Protein AF-E3MZY1-F1 (afdb_monomer_lite)

Radius of gyration: 25.69 Å; chains: 1; bounding box: 56×53×106 Å

InterPro domains:
  IPR023271 Aquaporin-like [SSF81338] (84-267)
  IPR051883 Aquaporin-11/12 water channel [PTHR21191] (18-285)

Structure (mmCIF, N/CA/C/O backbone):
data_AF-E3MZY1-F1
#
_entry.id   AF-E3MZY1-F1
#
loop_
_atom_site.group_PDB
_atom_site.id
_atom_site.type_symbol
_atom_site.label_atom_id
_atom_site.label_alt_id
_atom_site.label_comp_id
_atom_site.label_asym_id
_atom_site.label_entity_id
_atom_site.label_seq_id
_atom_site.pdbx_PDB_ins_code
_atom_site.Cartn_x
_atom_site.Cartn_y
_atom_site.Cartn_z
_atom_site.occupancy
_atom_site.B_iso_or_equiv
_atom_site.auth_seq_id
_atom_site.auth_comp_id
_atom_site.auth_asym_id
_atom_site.auth_atom_id
_atom_site.pdbx_PDB_model_num
ATOM 1 N N . MET A 1 1 ? 24.209 -3.395 -38.755 1.00 32.75 1 MET A N 1
ATOM 2 C CA . MET A 1 1 ? 25.224 -4.003 -37.870 1.00 32.75 1 MET A CA 1
ATOM 3 C C . MET A 1 1 ? 24.552 -4.163 -36.531 1.00 32.75 1 MET A C 1
ATOM 5 O O . MET A 1 1 ? 24.528 -3.237 -35.733 1.00 32.75 1 MET A O 1
ATOM 9 N N . ASP A 1 2 ? 23.892 -5.304 -36.384 1.00 31.08 2 ASP A N 1
ATOM 10 C CA . ASP A 1 2 ? 23.101 -5.652 -35.217 1.00 31.08 2 ASP A CA 1
ATOM 11 C C . ASP A 1 2 ? 24.048 -6.058 -34.093 1.00 31.08 2 ASP A C 1
ATOM 13 O O . ASP A 1 2 ? 24.659 -7.128 -34.122 1.00 31.08 2 ASP A O 1
ATOM 17 N N . SER A 1 3 ? 24.203 -5.185 -33.102 1.00 28.92 3 SER A N 1
ATOM 18 C CA . SER A 1 3 ? 24.769 -5.578 -31.820 1.00 28.92 3 SER A CA 1
ATOM 19 C C . SER A 1 3 ? 23.702 -6.369 -31.071 1.00 28.92 3 SER A C 1
ATOM 21 O O . SER A 1 3 ? 22.899 -5.809 -30.324 1.00 28.92 3 SER A O 1
ATOM 23 N N . VAL A 1 4 ? 23.680 -7.680 -31.302 1.00 35.78 4 VAL A N 1
ATOM 24 C CA . VAL A 1 4 ? 23.035 -8.634 -30.400 1.00 35.78 4 VAL A CA 1
ATOM 25 C C . VAL A 1 4 ? 23.668 -8.410 -29.028 1.00 35.78 4 VAL A C 1
ATOM 27 O O . VAL A 1 4 ? 24.834 -8.747 -28.813 1.00 35.78 4 VAL A O 1
ATOM 30 N N . SER A 1 5 ? 22.935 -7.761 -28.123 1.00 34.72 5 SER A N 1
ATOM 31 C CA . SER A 1 5 ? 23.343 -7.625 -26.733 1.00 34.72 5 SER A CA 1
ATOM 32 C C . SER A 1 5 ? 23.520 -9.031 -26.174 1.00 34.72 5 SER A C 1
ATOM 34 O O . SER A 1 5 ? 22.611 -9.860 -26.191 1.00 34.72 5 SER A O 1
ATOM 36 N N . ASN A 1 6 ? 24.752 -9.324 -25.769 1.00 30.47 6 ASN A N 1
ATOM 37 C CA . ASN A 1 6 ? 25.145 -10.613 -25.232 1.00 30.47 6 ASN A CA 1
ATOM 38 C C . ASN A 1 6 ? 24.210 -10.955 -24.050 1.00 30.47 6 ASN A C 1
ATOM 40 O O . ASN A 1 6 ? 24.213 -10.213 -23.065 1.00 30.47 6 ASN A O 1
ATOM 44 N N . PRO A 1 7 ? 23.424 -12.047 -24.101 1.00 35.91 7 PRO A N 1
ATOM 45 C CA . PRO A 1 7 ? 22.483 -12.410 -23.034 1.00 35.91 7 PRO A CA 1
ATOM 46 C C . PRO A 1 7 ? 23.181 -12.711 -21.697 1.00 35.91 7 PRO A C 1
ATOM 48 O O . PRO A 1 7 ? 22.530 -12.796 -20.661 1.00 35.91 7 PRO A O 1
ATOM 51 N N . ASN A 1 8 ? 24.514 -12.806 -21.702 1.00 31.22 8 ASN A N 1
ATOM 52 C CA . ASN A 1 8 ? 25.335 -12.963 -20.508 1.00 31.22 8 ASN A CA 1
ATOM 53 C C . ASN A 1 8 ? 25.626 -11.648 -19.761 1.00 31.22 8 ASN A C 1
ATOM 55 O O . ASN A 1 8 ? 26.100 -11.709 -18.631 1.00 31.22 8 ASN A O 1
ATOM 59 N N . ALA A 1 9 ? 25.326 -10.473 -20.331 1.00 37.31 9 ALA A N 1
ATOM 60 C CA . ALA A 1 9 ? 25.504 -9.190 -19.636 1.00 37.31 9 ALA A CA 1
ATOM 61 C C . ALA A 1 9 ? 24.485 -8.979 -18.496 1.00 37.31 9 ALA A C 1
ATOM 63 O O . ALA A 1 9 ? 24.745 -8.211 -17.579 1.00 37.31 9 ALA A O 1
ATOM 64 N N . LEU A 1 10 ? 23.359 -9.706 -18.512 1.00 41.56 10 LEU A N 1
ATOM 65 C CA . LEU A 1 10 ? 22.385 -9.720 -17.414 1.00 41.56 10 LEU A CA 1
ATOM 66 C C . LEU A 1 10 ? 22.790 -10.637 -16.241 1.00 41.56 10 LEU A C 1
ATOM 68 O O . LEU A 1 10 ? 22.119 -10.622 -15.213 1.00 41.56 10 LEU A O 1
ATOM 72 N N . ASN A 1 11 ? 23.851 -11.442 -16.389 1.00 38.41 11 ASN A N 1
ATOM 73 C CA . ASN A 1 11 ? 24.256 -12.456 -15.405 1.00 38.41 11 ASN A CA 1
ATOM 74 C C . ASN A 1 11 ? 25.503 -12.073 -14.591 1.00 38.41 11 ASN A C 1
ATOM 76 O O . ASN A 1 11 ? 25.870 -12.806 -13.671 1.00 38.41 11 ASN A O 1
ATOM 80 N N . SER A 1 12 ? 26.161 -10.946 -14.880 1.00 42.09 12 SER A N 1
ATOM 81 C CA . SER A 1 12 ? 27.148 -10.391 -13.952 1.00 42.09 12 SER A CA 1
ATOM 82 C C . SER A 1 12 ? 26.399 -9.632 -12.868 1.00 42.09 12 SER A C 1
ATOM 84 O O . SER A 1 12 ? 25.933 -8.518 -13.080 1.00 42.09 12 SER A O 1
ATOM 86 N N . PHE A 1 13 ? 26.256 -10.278 -11.719 1.00 52.91 13 PHE A N 1
ATOM 87 C CA . PHE A 1 13 ? 25.766 -9.695 -10.480 1.00 52.91 13 PHE A CA 1
ATOM 88 C C . PHE A 1 13 ? 26.584 -8.436 -10.151 1.00 52.91 13 PHE A C 1
ATOM 90 O O . PHE A 1 13 ? 27.686 -8.529 -9.607 1.00 52.91 13 PHE A O 1
ATOM 97 N N . ASP A 1 14 ? 26.086 -7.264 -10.543 1.00 62.53 14 ASP A N 1
ATOM 98 C CA . ASP A 1 14 ? 26.811 -6.014 -10.357 1.00 62.53 14 ASP A CA 1
ATOM 99 C C . ASP A 1 14 ? 26.604 -5.534 -8.917 1.00 62.53 14 ASP A C 1
ATOM 101 O O . ASP A 1 14 ? 25.619 -4.884 -8.553 1.00 62.53 14 ASP A O 1
ATOM 105 N N . PHE A 1 15 ? 27.530 -5.951 -8.056 1.00 67.25 15 PHE A N 1
ATOM 106 C CA . PHE A 1 15 ? 27.546 -5.611 -6.638 1.00 67.25 15 PHE A CA 1
ATOM 107 C C . PHE A 1 15 ? 27.512 -4.092 -6.415 1.00 67.25 15 PHE A C 1
ATOM 109 O O . PHE A 1 15 ? 27.015 -3.637 -5.383 1.00 67.25 15 PHE A O 1
ATOM 116 N N . ASP A 1 16 ? 27.982 -3.299 -7.379 1.00 70.00 16 ASP A N 1
ATOM 117 C CA . ASP A 1 16 ? 27.944 -1.846 -7.292 1.00 70.00 16 ASP A CA 1
ATOM 118 C C . ASP A 1 16 ? 26.533 -1.298 -7.542 1.00 70.00 16 ASP A C 1
ATOM 120 O O . ASP A 1 16 ? 26.087 -0.429 -6.792 1.00 70.00 16 ASP A O 1
ATOM 124 N N . VAL A 1 17 ? 25.757 -1.888 -8.458 1.00 70.06 17 VAL A N 1
ATOM 125 C CA . VAL A 1 17 ? 24.326 -1.564 -8.638 1.00 70.06 17 VAL A CA 1
ATOM 126 C C . VAL A 1 17 ? 23.536 -1.861 -7.363 1.00 70.06 17 VAL A C 1
ATOM 128 O O . VAL A 1 17 ? 22.728 -1.040 -6.926 1.00 70.06 17 VAL A O 1
ATOM 131 N N . LEU A 1 18 ? 23.810 -2.996 -6.711 1.00 72.94 18 LEU A N 1
ATOM 132 C CA . LEU A 1 18 ? 23.152 -3.366 -5.456 1.00 72.94 18 LEU A CA 1
ATOM 133 C C . LEU A 1 18 ? 23.466 -2.379 -4.321 1.00 72.94 18 LEU A C 1
ATOM 135 O O . LEU A 1 18 ? 22.562 -1.986 -3.576 1.00 72.94 18 LEU A O 1
ATOM 139 N N . LYS A 1 19 ? 24.729 -1.955 -4.182 1.00 74.31 19 LYS A N 1
ATOM 140 C CA . LYS A 1 19 ? 25.120 -0.936 -3.192 1.00 74.31 19 LYS A CA 1
ATOM 141 C C . LYS A 1 19 ? 24.411 0.386 -3.445 1.00 74.31 19 LYS A C 1
ATOM 143 O O . LYS A 1 19 ? 23.896 0.981 -2.502 1.00 74.31 19 LYS A O 1
ATOM 148 N N . VAL A 1 20 ? 24.391 0.833 -4.699 1.00 76.81 20 VAL A N 1
ATOM 149 C CA . VAL A 1 20 ? 23.783 2.104 -5.103 1.00 76.81 20 VAL A CA 1
ATOM 150 C C . VAL A 1 20 ? 22.274 2.080 -4.842 1.00 76.81 20 VAL A C 1
ATOM 152 O O . VAL A 1 20 ? 21.767 2.994 -4.195 1.00 76.81 20 VAL A O 1
ATOM 155 N N . ALA A 1 21 ? 21.578 1.002 -5.219 1.00 75.75 21 ALA A N 1
ATOM 156 C CA . ALA A 1 21 ? 20.152 0.821 -4.934 1.00 75.75 21 ALA A CA 1
ATOM 157 C C . ALA A 1 21 ? 19.866 0.789 -3.422 1.00 75.75 21 ALA A C 1
ATOM 159 O O . ALA A 1 21 ? 18.965 1.468 -2.931 1.00 75.75 21 ALA A O 1
ATOM 160 N N . THR A 1 22 ? 20.676 0.059 -2.649 1.00 77.06 22 THR A N 1
ATOM 161 C CA . THR A 1 22 ? 20.522 -0.024 -1.185 1.00 77.06 22 THR A CA 1
ATOM 162 C C . THR A 1 22 ? 20.732 1.335 -0.517 1.00 77.06 22 THR A C 1
ATOM 164 O O . THR A 1 22 ? 19.966 1.718 0.372 1.00 77.06 22 THR A O 1
ATOM 167 N N . LEU A 1 23 ? 21.750 2.086 -0.947 1.00 81.06 23 LEU A N 1
ATOM 168 C CA . LEU A 1 23 ? 22.022 3.431 -0.450 1.00 81.06 23 LEU A CA 1
ATOM 169 C C . LEU A 1 23 ? 20.874 4.383 -0.801 1.00 81.06 23 LEU A C 1
ATOM 171 O O . LEU A 1 23 ? 20.404 5.110 0.072 1.00 81.06 23 LEU A O 1
ATOM 175 N N . TYR A 1 24 ? 20.384 4.335 -2.042 1.00 82.31 24 TYR A N 1
ATOM 176 C CA . TYR A 1 24 ? 19.251 5.136 -2.498 1.00 82.31 24 TYR A CA 1
ATOM 177 C C . TYR A 1 24 ? 17.991 4.872 -1.662 1.00 82.31 24 TYR A C 1
ATOM 179 O O . TYR A 1 24 ? 17.442 5.809 -1.076 1.00 82.31 24 TYR A O 1
ATOM 187 N N . VAL A 1 25 ? 17.589 3.602 -1.511 1.00 80.94 25 VAL A N 1
ATOM 188 C CA . VAL A 1 25 ? 16.459 3.197 -0.656 1.00 80.94 25 VAL A CA 1
ATOM 189 C C . VAL A 1 25 ? 16.651 3.726 0.763 1.00 80.94 25 VAL A C 1
ATOM 191 O O . VAL A 1 25 ? 15.749 4.343 1.325 1.00 80.94 25 VAL A O 1
ATOM 194 N N . THR A 1 26 ? 17.839 3.545 1.341 1.00 83.06 26 THR A N 1
ATOM 195 C CA . THR A 1 26 ? 18.134 4.000 2.706 1.00 83.06 26 THR A CA 1
ATOM 196 C C . THR A 1 26 ? 17.963 5.516 2.841 1.00 83.06 26 THR A C 1
ATOM 198 O O . THR A 1 26 ? 17.296 5.980 3.767 1.00 83.06 26 THR A O 1
ATOM 201 N N . CYS A 1 27 ? 18.493 6.297 1.897 1.00 86.19 27 CYS A N 1
ATOM 202 C CA . CYS A 1 27 ? 18.352 7.752 1.878 1.00 86.19 27 CYS A CA 1
ATOM 203 C C . CYS A 1 27 ? 16.886 8.187 1.768 1.00 86.19 27 CYS A C 1
ATOM 205 O O . CYS A 1 27 ? 16.442 9.033 2.546 1.00 86.19 27 CYS A O 1
ATOM 207 N N . VAL A 1 28 ? 16.116 7.584 0.856 1.00 86.69 28 VAL A N 1
ATOM 208 C CA . VAL A 1 28 ? 14.684 7.881 0.689 1.00 86.69 28 VAL A CA 1
ATOM 209 C C . VAL A 1 28 ? 13.928 7.633 1.991 1.00 86.69 28 VAL A C 1
ATOM 211 O O . VAL A 1 28 ? 13.146 8.481 2.421 1.00 86.69 28 VAL A O 1
ATOM 214 N N . PHE A 1 29 ? 14.188 6.504 2.652 1.00 86.25 29 PHE A N 1
ATOM 215 C CA . PHE A 1 29 ? 13.543 6.154 3.914 1.00 86.25 29 PHE A CA 1
ATOM 216 C C . PHE A 1 29 ? 13.883 7.135 5.036 1.00 86.25 29 PHE A C 1
ATOM 218 O O . PHE A 1 29 ? 12.978 7.575 5.744 1.00 86.25 29 PHE A O 1
ATOM 225 N N . ILE A 1 30 ? 15.156 7.519 5.176 1.00 87.62 30 ILE A N 1
ATOM 226 C CA . ILE A 1 30 ? 15.588 8.497 6.183 1.00 87.62 30 ILE A CA 1
ATOM 227 C C . ILE A 1 30 ? 14.910 9.849 5.941 1.00 87.62 30 ILE A C 1
ATOM 229 O O . ILE A 1 30 ? 14.319 10.410 6.862 1.00 87.62 30 ILE A O 1
ATOM 233 N N . VAL A 1 31 ? 14.947 10.361 4.707 1.00 90.00 31 VAL A N 1
ATOM 234 C CA . VAL A 1 31 ? 14.339 11.656 4.359 1.00 90.00 31 VAL A CA 1
ATOM 235 C C . VAL A 1 31 ? 12.834 11.635 4.625 1.00 90.00 31 VAL A C 1
ATOM 237 O O . VAL A 1 31 ? 12.305 12.543 5.269 1.00 90.00 31 VAL A O 1
ATOM 240 N N . CYS A 1 32 ? 12.141 10.583 4.189 1.00 89.25 32 CYS A N 1
ATOM 241 C CA . CYS A 1 32 ? 10.705 10.446 4.408 1.00 89.25 32 CYS A CA 1
ATOM 242 C C . CYS A 1 32 ? 10.352 10.348 5.900 1.00 89.25 32 CYS A C 1
ATOM 244 O O . CYS A 1 32 ? 9.368 10.952 6.330 1.00 89.25 32 CYS A O 1
ATOM 246 N N . GLU A 1 33 ? 11.148 9.639 6.703 1.00 86.19 33 GLU A N 1
ATOM 247 C CA . GLU A 1 33 ? 10.931 9.528 8.148 1.00 86.19 33 GLU A CA 1
ATOM 248 C C . GLU A 1 33 ? 11.145 10.867 8.864 1.00 86.19 33 GLU A C 1
ATOM 250 O O . GLU A 1 33 ? 10.309 11.266 9.675 1.00 86.19 33 GLU A O 1
ATOM 255 N N . VAL A 1 34 ? 12.194 11.616 8.506 1.00 89.00 34 VAL A N 1
ATOM 256 C CA . VAL A 1 34 ? 12.452 12.960 9.050 1.00 89.00 34 VAL A CA 1
ATOM 257 C C . VAL A 1 34 ? 11.306 13.918 8.716 1.00 89.00 34 VAL A C 1
ATOM 259 O O . VAL A 1 34 ? 10.806 14.614 9.604 1.00 89.00 34 VAL A O 1
ATOM 262 N N . LEU A 1 35 ? 10.841 13.929 7.462 1.00 89.69 35 LEU A N 1
ATOM 263 C CA . LEU A 1 35 ? 9.723 14.777 7.035 1.00 89.69 35 LEU A CA 1
ATOM 264 C C . LEU A 1 35 ? 8.425 14.420 7.769 1.00 89.69 35 LEU A C 1
ATOM 266 O O . LEU A 1 35 ? 7.725 15.310 8.259 1.00 89.69 35 LEU A O 1
ATOM 270 N N . ARG A 1 36 ? 8.110 13.124 7.898 1.00 86.94 36 ARG A N 1
ATOM 271 C CA . ARG A 1 36 ? 6.939 12.669 8.661 1.00 86.94 36 ARG A CA 1
ATOM 272 C C . ARG A 1 36 ? 7.048 13.054 10.128 1.00 86.94 36 ARG A C 1
ATOM 274 O O . ARG A 1 36 ? 6.080 13.580 10.675 1.00 86.94 36 ARG A O 1
ATOM 281 N N . TYR A 1 37 ? 8.205 12.844 10.753 1.00 85.56 37 TYR A N 1
ATOM 282 C CA . TYR A 1 37 ? 8.433 13.233 12.141 1.00 85.56 37 TYR A CA 1
ATOM 283 C C . TYR A 1 37 ? 8.193 14.735 12.333 1.00 85.56 37 TYR A C 1
ATOM 285 O O . TYR A 1 37 ? 7.411 15.114 13.205 1.00 85.56 37 TYR A O 1
ATOM 293 N N . GLY A 1 38 ? 8.745 15.584 11.461 1.00 85.88 38 GLY A N 1
ATOM 294 C CA . GLY A 1 38 ? 8.489 17.028 11.473 1.00 85.88 38 GLY A CA 1
ATOM 295 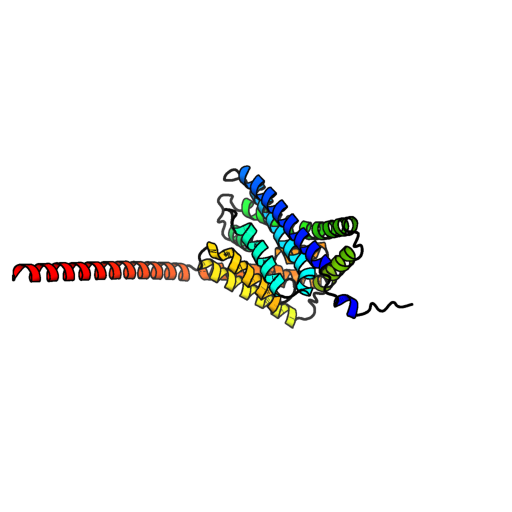C C . GLY A 1 38 ? 6.996 17.368 11.397 1.00 85.88 38 GLY A C 1
ATOM 296 O O . GLY A 1 38 ? 6.477 18.090 12.247 1.00 85.88 38 GLY A O 1
ATOM 297 N N . LEU A 1 39 ? 6.264 16.769 10.452 1.00 86.25 39 LEU A N 1
ATOM 298 C CA . LEU A 1 39 ? 4.817 16.981 10.308 1.00 86.25 39 LEU A CA 1
ATOM 299 C C . LEU A 1 39 ? 4.012 16.512 11.525 1.00 86.25 39 LEU A C 1
ATOM 301 O O . LEU A 1 39 ? 2.988 17.117 11.849 1.00 86.25 39 LEU A O 1
ATOM 305 N N . THR A 1 40 ? 4.459 15.462 12.223 1.00 79.25 40 THR A N 1
ATOM 306 C CA . THR A 1 40 ? 3.788 15.018 13.454 1.00 79.25 40 THR A CA 1
ATOM 307 C C . THR A 1 40 ? 3.924 16.017 14.597 1.00 79.25 40 THR A C 1
ATOM 309 O O . THR A 1 40 ? 2.985 16.136 15.381 1.00 79.25 40 THR A O 1
ATOM 312 N N . GLN A 1 41 ? 5.024 16.777 14.664 1.00 81.81 41 GLN A N 1
ATOM 313 C CA . GLN A 1 41 ? 5.201 17.839 15.662 1.00 81.81 41 GLN A CA 1
ATOM 314 C C . GLN A 1 41 ? 4.296 19.048 15.382 1.00 81.81 41 GLN A C 1
ATOM 316 O O . GLN A 1 41 ? 3.857 19.727 16.306 1.00 81.81 41 GLN A O 1
ATOM 321 N N . CYS A 1 42 ? 3.964 19.296 14.113 1.00 75.25 42 CYS A N 1
ATOM 322 C CA . CYS A 1 42 ? 3.117 20.416 13.697 1.00 75.25 42 CYS A CA 1
ATOM 323 C C . CYS A 1 42 ? 1.605 20.113 13.739 1.00 75.25 42 CYS A C 1
ATOM 325 O O . CYS A 1 42 ? 0.791 20.982 13.417 1.00 75.25 42 CYS A O 1
ATOM 327 N N . LYS A 1 43 ? 1.192 18.884 14.081 1.00 70.12 43 LYS A N 1
ATOM 328 C CA . LYS A 1 43 ? -0.205 18.445 13.945 1.00 70.12 43 LYS A CA 1
ATOM 329 C C . LYS A 1 43 ? -1.065 18.832 15.154 1.00 70.12 43 LYS A C 1
ATOM 331 O O . LYS A 1 43 ? -0.845 18.360 16.266 1.00 70.12 43 LYS A O 1
ATOM 336 N N . SER A 1 44 ? -2.140 19.588 14.908 1.00 69.06 44 SER A N 1
ATOM 337 C CA . SER A 1 44 ? -3.249 19.733 15.864 1.00 69.06 44 SER A CA 1
ATOM 338 C C . SER A 1 44 ? -4.225 18.536 15.782 1.00 69.06 44 SER A C 1
ATOM 340 O O . SER A 1 44 ? -4.303 17.884 14.734 1.00 69.06 44 SER A O 1
ATOM 342 N N . PRO A 1 45 ? -5.007 18.235 16.841 1.00 64.19 45 PRO A N 1
ATOM 343 C CA . PRO A 1 45 ? -5.815 17.010 16.957 1.00 64.19 45 PRO A CA 1
ATOM 344 C C . PRO A 1 45 ? -6.824 16.745 15.826 1.00 64.19 45 PRO A C 1
ATOM 346 O O . PRO A 1 45 ? -7.230 15.601 15.647 1.00 64.19 45 PRO A O 1
ATOM 349 N N . ASN A 1 46 ? -7.204 17.771 15.058 1.00 67.12 46 ASN A N 1
ATOM 350 C CA . ASN A 1 46 ? -8.185 17.684 13.969 1.00 67.12 46 ASN A CA 1
ATOM 351 C C . ASN A 1 46 ? -7.634 18.184 12.624 1.00 67.12 46 ASN A C 1
ATOM 353 O O . ASN A 1 46 ? -8.402 18.462 11.704 1.00 67.12 46 ASN A O 1
ATOM 357 N N . SER A 1 47 ? -6.315 18.350 12.505 1.00 78.81 47 SER A N 1
ATOM 358 C CA . SER A 1 47 ? -5.731 18.904 11.288 1.00 78.81 47 SER A CA 1
ATOM 359 C C . SER A 1 47 ? -5.713 17.865 10.165 1.00 78.81 47 SER A C 1
ATOM 361 O O . SER A 1 47 ? -4.969 16.884 10.226 1.00 78.81 47 SER A O 1
ATOM 363 N N . ILE A 1 48 ? -6.542 18.096 9.144 1.00 83.88 48 ILE A N 1
ATOM 364 C CA . ILE A 1 48 ? -6.688 17.227 7.965 1.00 83.88 48 ILE A CA 1
ATOM 365 C C . ILE A 1 48 ? -5.441 17.307 7.074 1.00 83.88 48 ILE A C 1
ATOM 367 O O . ILE A 1 48 ? -4.948 16.289 6.599 1.00 83.88 48 ILE A O 1
ATOM 371 N N . PHE A 1 49 ? -4.898 18.509 6.874 1.00 86.06 49 PHE A N 1
ATOM 372 C CA . PHE A 1 49 ? -3.820 18.741 5.911 1.00 86.06 49 PHE A CA 1
ATOM 373 C C . PHE A 1 49 ? -2.488 18.049 6.275 1.00 86.06 49 PHE A C 1
ATOM 375 O O . PHE A 1 49 ? -1.969 17.307 5.442 1.00 86.06 49 PHE A O 1
ATOM 382 N N . PRO A 1 50 ? -1.947 18.170 7.507 1.00 85.69 50 PRO A N 1
ATOM 383 C CA . PRO A 1 50 ? -0.758 17.424 7.920 1.00 85.69 50 PRO A CA 1
ATOM 384 C C . PRO A 1 50 ? -0.964 15.910 7.860 1.00 85.69 50 PRO A C 1
ATOM 386 O O . PRO A 1 50 ? -0.022 15.174 7.594 1.00 85.69 50 PRO A O 1
ATOM 389 N N . GLU A 1 51 ? -2.190 15.428 8.091 1.00 83.12 51 GLU A N 1
ATOM 390 C CA . GLU A 1 51 ? -2.501 14.006 7.963 1.00 83.12 51 GLU A CA 1
ATOM 391 C C . GLU A 1 51 ? -2.428 13.544 6.507 1.00 83.12 51 GLU A C 1
ATOM 393 O O . GLU A 1 51 ? -1.751 12.556 6.227 1.00 83.12 51 GLU A O 1
ATOM 398 N N . ALA A 1 52 ? -3.018 14.299 5.580 1.00 87.94 52 ALA A N 1
ATOM 399 C CA . ALA A 1 52 ? -2.931 14.020 4.151 1.00 87.94 52 ALA A CA 1
ATOM 400 C C . ALA A 1 52 ? -1.479 14.058 3.637 1.00 87.94 52 ALA A C 1
ATOM 402 O O . ALA A 1 52 ? -1.084 13.189 2.862 1.00 87.94 52 ALA A O 1
ATOM 403 N N . LEU A 1 53 ? -0.654 14.997 4.118 1.00 89.88 53 LEU A N 1
ATOM 404 C CA . LEU A 1 53 ? 0.776 15.047 3.787 1.00 89.88 53 LEU A CA 1
ATOM 405 C C . LEU A 1 53 ? 1.550 13.839 4.323 1.00 89.88 53 LEU A C 1
ATOM 407 O O . LEU A 1 53 ? 2.385 13.280 3.615 1.00 89.88 53 LEU A O 1
ATOM 411 N N . ILE A 1 54 ? 1.261 13.395 5.550 1.00 87.50 54 ILE A N 1
ATOM 412 C CA . ILE A 1 54 ? 1.855 12.167 6.092 1.00 87.50 54 ILE A CA 1
ATOM 413 C C . ILE A 1 54 ? 1.469 10.970 5.213 1.00 87.50 54 ILE A C 1
ATOM 415 O O . ILE A 1 54 ? 2.332 10.151 4.903 1.00 87.50 54 ILE A O 1
ATOM 419 N N . GLN A 1 55 ? 0.210 10.874 4.775 1.00 87.88 55 GLN A N 1
ATOM 420 C CA . GLN A 1 55 ? -0.250 9.807 3.877 1.00 87.88 55 GLN A CA 1
ATOM 421 C C . GLN A 1 55 ? 0.440 9.861 2.508 1.00 87.88 55 GLN A C 1
ATOM 423 O O . GLN A 1 55 ? 0.844 8.817 1.995 1.00 87.88 55 GLN A O 1
ATOM 428 N N . LEU A 1 56 ? 0.650 11.061 1.962 1.00 91.50 56 LEU A N 1
ATOM 429 C CA . LEU A 1 56 ? 1.406 11.281 0.730 1.00 91.50 56 LEU A CA 1
ATOM 430 C C . LEU A 1 56 ? 2.841 10.769 0.864 1.00 91.50 56 LEU A C 1
ATOM 432 O O . LEU A 1 56 ? 3.241 9.899 0.096 1.00 91.50 56 LEU A O 1
ATOM 436 N N . ILE A 1 57 ? 3.594 11.245 1.861 1.00 90.31 57 ILE A N 1
ATOM 437 C CA . ILE A 1 57 ? 5.006 10.865 2.064 1.00 90.31 57 ILE A CA 1
ATOM 438 C C . ILE A 1 57 ? 5.132 9.365 2.339 1.00 90.31 57 ILE A C 1
ATOM 440 O O . ILE A 1 57 ? 6.068 8.709 1.891 1.00 90.31 57 ILE A O 1
ATOM 444 N N . THR A 1 58 ? 4.179 8.803 3.079 1.00 87.62 58 THR A N 1
ATOM 445 C CA . THR A 1 58 ? 4.145 7.367 3.361 1.00 87.62 58 THR A CA 1
ATOM 446 C C . THR A 1 58 ? 3.945 6.549 2.090 1.00 87.62 58 THR A C 1
ATOM 448 O O . THR A 1 58 ? 4.698 5.610 1.847 1.00 87.62 58 THR A O 1
ATOM 451 N N . THR A 1 59 ? 2.962 6.916 1.268 1.00 88.88 59 THR A N 1
ATOM 452 C CA . THR A 1 59 ? 2.663 6.202 0.017 1.00 88.88 59 THR A CA 1
ATOM 453 C C . THR A 1 59 ? 3.820 6.315 -0.959 1.00 88.88 59 THR A C 1
ATOM 455 O O . THR A 1 59 ? 4.236 5.327 -1.548 1.00 88.88 59 THR A O 1
ATOM 458 N N . LEU A 1 60 ? 4.397 7.508 -1.056 1.00 89.50 60 LEU A N 1
ATOM 459 C CA . LEU A 1 60 ? 5.583 7.793 -1.844 1.00 89.50 60 LEU A CA 1
ATOM 460 C C . LEU A 1 60 ? 6.751 6.884 -1.443 1.00 89.50 60 LEU A C 1
ATOM 462 O O . LEU A 1 60 ? 7.325 6.234 -2.309 1.00 89.50 60 LEU A O 1
ATOM 466 N N . GLN A 1 61 ? 7.055 6.751 -0.148 1.00 88.12 61 GLN A N 1
ATOM 467 C CA . GLN A 1 61 ? 8.119 5.855 0.315 1.00 88.12 61 GLN A CA 1
ATOM 468 C C . GLN A 1 61 ? 7.837 4.381 -0.011 1.00 88.12 61 GLN A C 1
ATOM 470 O O . GLN A 1 61 ? 8.739 3.677 -0.464 1.00 88.12 61 GLN A O 1
ATOM 475 N N . ILE A 1 62 ? 6.609 3.905 0.231 1.00 85.31 62 ILE A N 1
ATOM 476 C CA . ILE A 1 62 ? 6.222 2.512 -0.048 1.00 85.31 62 ILE A CA 1
ATOM 477 C C . ILE A 1 62 ? 6.352 2.226 -1.547 1.00 85.31 62 ILE A C 1
ATOM 479 O O . ILE A 1 62 ? 6.984 1.239 -1.925 1.00 85.31 62 ILE A O 1
ATOM 483 N N . CYS A 1 63 ? 5.816 3.111 -2.394 1.00 85.81 63 CYS A N 1
ATOM 484 C CA . CYS A 1 63 ? 5.903 2.974 -3.840 1.00 85.81 63 CYS A CA 1
ATOM 485 C C . CYS A 1 63 ? 7.361 3.003 -4.313 1.00 85.81 63 CYS A C 1
ATOM 487 O O . CYS A 1 63 ? 7.730 2.098 -5.052 1.00 85.81 63 CYS A O 1
ATOM 489 N N . ILE A 1 64 ? 8.203 3.947 -3.849 1.00 85.25 64 ILE A N 1
ATOM 490 C CA . ILE A 1 64 ? 9.659 3.970 -4.130 1.00 85.25 64 ILE A CA 1
ATOM 491 C C . ILE A 1 64 ? 10.305 2.637 -3.769 1.00 85.25 64 ILE A C 1
ATOM 493 O O . ILE A 1 64 ? 10.931 2.025 -4.627 1.00 85.25 64 ILE A O 1
ATOM 497 N N . GLY A 1 65 ? 10.071 2.119 -2.562 1.00 80.50 65 GLY A N 1
ATOM 498 C CA . GLY A 1 65 ? 10.565 0.795 -2.181 1.00 80.50 65 GLY A CA 1
ATOM 499 C C . GLY A 1 65 ? 10.145 -0.304 -3.166 1.00 80.50 65 GLY A C 1
ATOM 500 O O . GLY A 1 65 ? 10.930 -1.193 -3.478 1.00 80.50 65 GLY A O 1
ATOM 501 N N . PHE A 1 66 ? 8.931 -0.238 -3.712 1.00 79.12 66 PHE A N 1
ATOM 502 C CA . PHE A 1 66 ? 8.466 -1.197 -4.715 1.00 79.12 66 PHE A CA 1
ATOM 503 C C . PHE A 1 66 ? 9.025 -0.963 -6.122 1.00 79.12 66 PHE A C 1
ATOM 505 O O . PHE A 1 66 ? 9.086 -1.920 -6.890 1.00 79.12 66 PHE A O 1
ATOM 512 N N . TYR A 1 67 ? 9.429 0.251 -6.496 1.00 77.88 67 TYR A N 1
ATOM 513 C CA . TYR A 1 67 ? 10.157 0.475 -7.752 1.00 77.88 67 TYR A CA 1
ATOM 514 C C . TYR A 1 67 ? 11.509 -0.247 -7.718 1.00 77.88 67 TYR A C 1
ATOM 516 O O . TYR A 1 67 ? 11.836 -1.017 -8.625 1.00 77.88 67 TYR A O 1
ATOM 524 N N . GLU A 1 68 ? 12.203 -0.127 -6.589 1.00 76.69 68 GLU A N 1
ATOM 525 C CA . GLU A 1 68 ? 13.515 -0.731 -6.339 1.00 76.69 68 GLU A CA 1
ATOM 526 C C . GLU A 1 68 ? 13.486 -2.264 -6.309 1.00 76.69 68 GLU A C 1
ATOM 528 O O . GLU A 1 68 ? 14.499 -2.928 -6.536 1.00 76.69 68 GLU A O 1
ATOM 533 N N . GLN A 1 69 ? 12.305 -2.862 -6.117 1.00 73.94 69 GLN A N 1
ATOM 534 C CA . GLN A 1 69 ? 12.126 -4.310 -6.223 1.00 73.94 69 GLN A CA 1
ATOM 535 C C . GLN A 1 69 ? 12.460 -4.852 -7.607 1.00 73.94 69 GLN A C 1
ATOM 537 O O . GLN A 1 69 ? 12.829 -6.014 -7.693 1.00 73.94 69 GLN A O 1
ATOM 542 N N . SER A 1 70 ? 12.334 -4.078 -8.686 1.00 67.44 70 SER A N 1
ATOM 543 C CA . SER A 1 70 ? 12.633 -4.590 -10.033 1.00 67.44 70 SER A CA 1
ATOM 544 C C . SER A 1 70 ? 14.137 -4.824 -10.204 1.00 67.44 70 SER A C 1
ATOM 546 O O . SER A 1 70 ? 14.541 -5.868 -10.715 1.00 67.44 70 SER A O 1
ATOM 548 N N . ILE A 1 71 ? 14.960 -3.916 -9.661 1.00 67.75 71 ILE A N 1
ATOM 549 C CA . ILE A 1 71 ? 16.409 -4.110 -9.535 1.00 67.75 71 ILE A CA 1
ATOM 550 C C . ILE A 1 71 ? 16.685 -5.263 -8.570 1.00 67.75 71 ILE A C 1
ATOM 552 O O . ILE A 1 71 ? 17.453 -6.163 -8.889 1.00 67.75 71 ILE A O 1
ATOM 556 N N . LEU A 1 72 ? 16.019 -5.290 -7.413 1.00 64.94 72 LEU A N 1
ATOM 557 C CA . LEU A 1 72 ? 16.317 -6.243 -6.337 1.00 64.94 72 LEU A CA 1
ATOM 558 C C . LEU A 1 72 ? 15.753 -7.663 -6.564 1.00 64.94 72 LEU A C 1
ATOM 560 O O . LEU A 1 72 ? 16.178 -8.630 -5.937 1.00 64.94 72 LEU A O 1
ATOM 564 N N . LYS A 1 73 ? 14.808 -7.834 -7.492 1.00 61.88 73 LYS A N 1
ATOM 565 C CA . LYS A 1 73 ? 14.292 -9.141 -7.925 1.00 61.88 73 LYS A CA 1
ATOM 566 C C . LYS A 1 73 ? 15.308 -9.881 -8.787 1.00 61.88 73 LYS A C 1
ATOM 568 O O . LYS A 1 73 ? 15.302 -11.108 -8.780 1.00 61.88 73 LYS A O 1
ATOM 573 N N . SER A 1 74 ? 16.209 -9.161 -9.463 1.00 59.22 74 SER A N 1
ATOM 574 C CA . SER A 1 74 ? 17.396 -9.788 -10.063 1.00 59.22 74 SER A CA 1
ATOM 575 C C . SER A 1 74 ? 18.270 -10.490 -9.011 1.00 59.22 74 SER A C 1
ATOM 577 O O . SER A 1 74 ? 19.077 -11.346 -9.355 1.00 59.22 74 SER A O 1
ATOM 579 N N . THR A 1 75 ? 18.075 -10.154 -7.729 1.00 55.34 75 THR A N 1
ATOM 580 C CA . THR A 1 75 ? 18.895 -10.580 -6.595 1.00 55.34 75 THR A CA 1
ATOM 581 C C . THR A 1 75 ? 18.259 -11.654 -5.693 1.00 55.34 75 THR A C 1
ATOM 583 O O . THR A 1 75 ? 19.032 -12.264 -4.966 1.00 55.34 75 THR A O 1
ATOM 586 N N . ASP A 1 76 ? 16.927 -11.892 -5.749 1.00 68.62 76 ASP A N 1
ATOM 587 C CA . ASP A 1 76 ? 16.105 -13.012 -5.179 1.00 68.62 76 ASP A CA 1
ATOM 588 C C . ASP A 1 76 ? 14.781 -12.513 -4.519 1.00 68.62 76 ASP A C 1
ATOM 590 O O . ASP A 1 76 ? 14.658 -11.361 -4.098 1.00 68.62 76 ASP A O 1
ATOM 594 N N . TYR A 1 77 ? 13.762 -13.376 -4.391 1.00 74.38 77 TYR A N 1
ATOM 595 C CA . TYR A 1 77 ? 12.473 -13.099 -3.729 1.00 74.38 77 TYR A CA 1
ATOM 596 C C . TYR A 1 77 ? 12.613 -12.726 -2.245 1.00 74.38 77 TYR A C 1
ATOM 598 O O . TYR A 1 77 ? 11.756 -12.025 -1.698 1.00 74.38 77 TYR A O 1
ATOM 606 N N . ILE A 1 78 ? 13.696 -13.151 -1.592 1.00 78.12 78 ILE A N 1
ATOM 607 C CA . ILE A 1 78 ? 14.025 -12.768 -0.215 1.00 78.12 78 ILE A CA 1
ATOM 608 C C . ILE A 1 78 ? 14.202 -11.244 -0.100 1.00 78.12 78 ILE A C 1
ATOM 610 O O . ILE A 1 78 ? 13.705 -10.632 0.848 1.00 78.12 78 ILE A O 1
ATOM 614 N N . SER A 1 79 ? 14.821 -10.606 -1.095 1.00 74.00 79 SER A N 1
ATOM 615 C CA . SER A 1 79 ? 15.020 -9.152 -1.129 1.00 74.00 79 SER A CA 1
ATOM 616 C C . SER A 1 79 ? 13.688 -8.395 -1.149 1.00 74.00 79 SER A C 1
ATOM 618 O O . SER A 1 79 ? 13.525 -7.401 -0.443 1.00 74.00 79 SER A O 1
ATOM 620 N N . ILE A 1 80 ? 12.689 -8.911 -1.877 1.00 77.44 80 ILE A N 1
ATOM 621 C CA . ILE A 1 80 ? 11.328 -8.345 -1.918 1.00 77.44 80 ILE A CA 1
ATOM 622 C C . ILE A 1 80 ? 10.696 -8.360 -0.521 1.00 77.44 80 ILE A C 1
ATOM 624 O O . ILE A 1 80 ? 10.106 -7.363 -0.098 1.00 77.44 80 ILE A O 1
ATOM 628 N N . PHE A 1 81 ? 10.848 -9.464 0.215 1.00 85.12 81 PHE A N 1
ATOM 629 C CA . PHE A 1 81 ? 10.338 -9.576 1.581 1.00 85.12 81 PHE A CA 1
ATOM 630 C C . PHE A 1 81 ? 10.966 -8.531 2.510 1.00 85.12 81 PHE A C 1
ATOM 632 O O . PHE A 1 81 ? 10.242 -7.850 3.237 1.00 85.12 81 PHE A O 1
ATOM 639 N N . PHE A 1 82 ? 12.291 -8.365 2.473 1.00 83.50 82 PHE A N 1
ATOM 640 C CA . PHE A 1 82 ? 12.986 -7.404 3.335 1.00 83.50 82 PHE A CA 1
ATOM 641 C C . PHE A 1 82 ? 12.618 -5.954 3.026 1.00 83.50 82 PHE A C 1
ATOM 643 O O . PHE A 1 82 ? 12.379 -5.185 3.955 1.00 83.50 82 PHE A O 1
ATOM 650 N N . ILE A 1 83 ? 12.492 -5.581 1.752 1.00 81.06 83 ILE A N 1
ATOM 651 C CA . ILE A 1 83 ? 12.038 -4.234 1.380 1.00 81.06 83 ILE A CA 1
ATOM 652 C C . ILE A 1 83 ? 10.616 -4.000 1.881 1.00 81.06 83 ILE A C 1
ATOM 654 O O . ILE A 1 83 ? 10.350 -2.981 2.513 1.00 81.06 83 ILE A O 1
ATOM 658 N N . ASN A 1 84 ? 9.710 -4.960 1.668 1.00 83.25 84 ASN A N 1
ATOM 659 C CA . ASN A 1 84 ? 8.349 -4.883 2.195 1.00 83.25 84 ASN A CA 1
ATOM 660 C C . ASN A 1 84 ? 8.360 -4.749 3.726 1.00 83.25 84 ASN A C 1
ATOM 662 O O . ASN A 1 84 ? 7.582 -3.977 4.283 1.00 83.25 84 ASN A O 1
ATOM 666 N N . ALA A 1 85 ? 9.240 -5.475 4.421 1.00 87.00 85 ALA A N 1
ATOM 667 C CA . ALA A 1 85 ? 9.405 -5.362 5.865 1.00 87.00 85 ALA A CA 1
ATOM 668 C C . ALA A 1 85 ? 9.820 -3.940 6.253 1.00 87.00 85 ALA A C 1
ATOM 670 O O . ALA A 1 85 ? 9.115 -3.284 7.013 1.00 87.00 85 ALA A O 1
ATOM 671 N N . ILE A 1 86 ? 10.900 -3.416 5.680 1.00 84.56 86 ILE A N 1
ATOM 672 C CA . ILE A 1 86 ? 11.394 -2.070 5.991 1.00 84.56 86 ILE A CA 1
ATOM 673 C C . ILE A 1 86 ? 10.314 -1.017 5.683 1.00 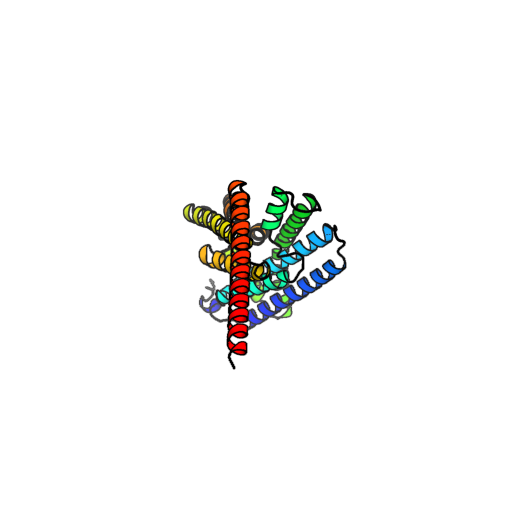84.56 86 ILE A C 1
ATOM 675 O O . ILE A 1 86 ? 10.031 -0.167 6.535 1.00 84.56 86 ILE A O 1
ATOM 679 N N . SER A 1 87 ? 9.632 -1.117 4.535 1.00 81.62 87 SER A N 1
ATOM 680 C CA . SER A 1 87 ? 8.505 -0.255 4.140 1.00 81.62 87 SER A CA 1
ATOM 681 C C . SER A 1 87 ? 7.402 -0.216 5.192 1.00 81.62 87 SER A C 1
ATOM 683 O O . SER A 1 87 ? 7.025 0.861 5.646 1.00 81.62 87 SER A O 1
ATOM 685 N N . PHE A 1 88 ? 6.893 -1.368 5.630 1.00 84.06 88 PHE A N 1
ATOM 686 C CA . PHE A 1 88 ? 5.763 -1.392 6.559 1.00 84.06 88 PHE A CA 1
ATOM 687 C C . PHE A 1 88 ? 6.167 -1.136 8.015 1.00 84.06 88 PHE A C 1
ATOM 689 O O . PHE A 1 88 ? 5.417 -0.485 8.743 1.00 84.06 88 PHE A O 1
ATOM 696 N N . PHE A 1 89 ? 7.342 -1.596 8.453 1.00 84.44 89 PHE A N 1
ATOM 697 C CA . PHE A 1 89 ? 7.822 -1.387 9.823 1.00 84.44 89 PHE A CA 1
ATOM 698 C C . PHE A 1 89 ? 8.250 0.059 10.089 1.00 84.44 89 PHE A C 1
ATOM 700 O O . PHE A 1 89 ? 7.953 0.570 11.168 1.00 84.44 89 PHE A O 1
ATOM 707 N N . SER A 1 90 ? 8.877 0.741 9.123 1.00 77.00 90 SER A N 1
ATOM 708 C CA . SER A 1 90 ? 9.218 2.168 9.274 1.00 77.00 90 SER A CA 1
ATOM 709 C C . SER A 1 90 ? 7.972 3.030 9.489 1.00 77.00 90 SER A C 1
ATOM 711 O O . SER A 1 90 ? 7.955 3.911 10.339 1.00 77.00 90 SER A O 1
ATOM 713 N N . VAL A 1 91 ? 6.880 2.705 8.801 1.00 73.69 91 VAL A N 1
ATOM 714 C CA . VAL A 1 91 ? 5.617 3.445 8.892 1.00 73.69 91 VAL A CA 1
ATOM 715 C C . VAL A 1 91 ? 4.798 3.043 10.126 1.00 73.69 91 VAL A C 1
ATOM 717 O O . VAL A 1 91 ? 4.038 3.848 10.662 1.00 73.69 91 VAL A O 1
ATOM 720 N N . HIS A 1 92 ? 4.944 1.807 10.614 1.00 72.19 92 HIS A N 1
ATOM 721 C CA . HIS A 1 92 ? 4.142 1.282 11.722 1.00 72.19 92 HIS A CA 1
ATOM 722 C C . HIS A 1 92 ? 4.357 2.009 13.056 1.00 72.19 92 HIS A C 1
ATOM 724 O O . HIS A 1 92 ? 3.409 2.152 13.828 1.00 72.19 92 HIS A O 1
ATOM 730 N N . ASN A 1 93 ? 5.581 2.471 13.329 1.00 57.69 93 ASN A N 1
ATOM 731 C CA . ASN A 1 93 ? 5.923 3.133 14.594 1.00 57.69 93 ASN A CA 1
ATOM 732 C C . ASN A 1 93 ? 5.290 4.521 14.749 1.00 57.69 93 ASN A C 1
ATOM 734 O O . ASN A 1 93 ? 5.286 5.101 15.837 1.00 57.69 93 ASN A O 1
ATOM 738 N N . ILE A 1 94 ? 4.706 5.047 13.679 1.00 57.34 94 ILE A N 1
ATOM 739 C CA . ILE A 1 94 ? 3.966 6.289 13.722 1.00 57.34 94 ILE A CA 1
ATOM 740 C C . ILE A 1 94 ? 2.582 5.988 14.317 1.00 57.34 94 ILE A C 1
ATOM 742 O O . ILE A 1 94 ? 1.849 5.133 13.821 1.00 57.34 94 ILE A O 1
ATOM 746 N N . LYS A 1 95 ? 2.196 6.738 15.363 1.00 49.38 95 LYS A N 1
ATOM 747 C CA . LYS A 1 95 ? 0.914 6.677 16.117 1.00 49.38 95 LYS A CA 1
ATOM 748 C C . LYS A 1 95 ? -0.378 6.598 15.273 1.00 49.38 95 LYS A C 1
ATOM 750 O O . LYS A 1 95 ? -1.462 6.458 15.832 1.00 49.38 95 LYS A O 1
ATOM 755 N N . TRP A 1 96 ? -0.274 6.731 13.958 1.00 52.84 96 TRP A N 1
ATOM 756 C CA . TRP A 1 96 ? -1.348 6.952 13.000 1.00 52.84 96 TRP A CA 1
ATOM 757 C C . TRP A 1 96 ? -1.614 5.741 12.086 1.00 52.84 96 TRP A C 1
ATOM 759 O O . TRP A 1 96 ? -2.518 5.810 11.257 1.00 52.84 96 TRP A O 1
ATOM 769 N N . GLY A 1 97 ? -0.903 4.623 12.289 1.00 55.66 97 GLY A N 1
ATOM 770 C CA . GLY A 1 97 ? -1.120 3.367 11.565 1.00 55.66 97 GLY A CA 1
ATOM 771 C C . GLY A 1 97 ? -0.561 3.374 10.138 1.00 55.66 97 GLY A C 1
ATOM 772 O O . GLY A 1 97 ? -0.173 4.408 9.603 1.00 55.66 97 GLY A O 1
ATOM 773 N N . ILE A 1 98 ? -0.503 2.192 9.520 1.00 60.69 98 ILE A N 1
ATOM 774 C CA . ILE A 1 98 ? -0.028 2.025 8.140 1.00 60.69 98 ILE A CA 1
ATOM 775 C C . ILE A 1 98 ? -0.978 2.771 7.194 1.00 60.69 98 ILE A C 1
ATOM 777 O O . ILE A 1 98 ? -2.196 2.580 7.271 1.00 60.69 98 ILE A O 1
ATOM 781 N N . ALA A 1 99 ? -0.421 3.606 6.309 1.00 61.06 99 ALA A N 1
ATOM 782 C CA . ALA A 1 99 ? -1.147 4.251 5.218 1.00 61.06 99 ALA A CA 1
ATOM 783 C C . ALA A 1 99 ? -1.655 3.185 4.246 1.00 61.06 99 ALA A C 1
ATOM 785 O O . ALA A 1 99 ? -0.985 2.812 3.291 1.00 61.06 99 ALA A O 1
ATOM 786 N N . SER A 1 100 ? -2.826 2.638 4.543 1.00 75.94 100 SER A N 1
ATOM 787 C CA . SER A 1 100 ? -3.498 1.698 3.667 1.00 75.94 100 SER A CA 1
ATOM 788 C C . SER A 1 100 ? -4.659 2.412 2.979 1.00 75.94 100 SER A C 1
ATOM 790 O O . SER A 1 100 ? -5.468 3.046 3.664 1.00 75.94 100 SER A O 1
ATOM 792 N N . PRO A 1 101 ? -4.796 2.305 1.650 1.00 80.75 101 PRO A N 1
ATOM 793 C CA . PRO A 1 101 ? -5.983 2.800 0.958 1.00 80.75 101 PRO A CA 1
ATOM 794 C C . PRO A 1 101 ? -7.252 2.115 1.460 1.00 80.75 101 PRO A C 1
ATOM 796 O O . PRO A 1 101 ? -8.303 2.744 1.569 1.00 80.75 101 PRO A O 1
ATOM 799 N N . PHE A 1 102 ? -7.149 0.846 1.860 1.00 85.19 102 PHE A N 1
ATOM 800 C CA . PHE A 1 102 ? -8.283 0.061 2.329 1.00 85.19 102 PHE A CA 1
ATOM 801 C C . PHE A 1 102 ? -8.910 0.619 3.607 1.00 85.19 102 PHE A C 1
ATOM 803 O O . PHE A 1 102 ? -10.133 0.628 3.742 1.00 85.19 102 PHE A O 1
ATOM 810 N N . THR A 1 103 ? -8.094 1.132 4.534 1.00 81.94 103 THR A N 1
ATOM 811 C CA . THR A 1 103 ? -8.616 1.750 5.761 1.00 81.94 103 THR A CA 1
ATOM 812 C C . THR A 1 103 ? -9.310 3.074 5.469 1.00 81.94 103 THR A C 1
ATOM 814 O O . THR A 1 103 ? -10.321 3.360 6.101 1.00 81.94 103 THR A O 1
ATOM 817 N N . GLN A 1 104 ? -8.845 3.847 4.477 1.00 85.94 104 GLN A N 1
ATOM 818 C CA . GLN A 1 104 ? -9.535 5.075 4.070 1.00 85.94 104 GLN A CA 1
ATOM 819 C C . GLN A 1 104 ? -10.871 4.761 3.385 1.00 85.94 104 GLN A C 1
ATOM 821 O O . GLN A 1 104 ? -11.874 5.380 3.727 1.00 85.94 104 GLN A O 1
ATOM 826 N N . PHE A 1 105 ? -10.927 3.768 2.487 1.00 86.81 105 PHE A N 1
ATOM 827 C CA . PHE A 1 105 ? -12.194 3.325 1.888 1.00 86.81 105 PHE A CA 1
ATOM 828 C C . PHE A 1 105 ? -13.187 2.823 2.943 1.00 86.81 105 PHE A C 1
ATOM 830 O O . PHE A 1 105 ? -14.360 3.187 2.900 1.00 86.81 105 PHE A O 1
ATOM 837 N N . GLU A 1 106 ? -12.726 2.039 3.922 1.00 85.44 106 GLU A N 1
ATOM 838 C CA . GLU A 1 106 ? -13.558 1.615 5.053 1.00 85.44 106 GLU A CA 1
ATOM 839 C C . GLU A 1 106 ? -14.063 2.826 5.862 1.00 85.44 106 GLU A C 1
ATOM 841 O O . GLU A 1 106 ? -15.255 2.921 6.151 1.00 85.44 106 GLU A O 1
ATOM 846 N N . ASP A 1 107 ? -13.194 3.787 6.184 1.00 83.12 107 ASP A N 1
ATOM 847 C CA . ASP A 1 107 ? -13.571 4.987 6.939 1.00 83.12 107 ASP A CA 1
ATOM 848 C C . ASP A 1 107 ? -14.571 5.881 6.185 1.00 83.12 107 ASP A C 1
ATOM 850 O O . ASP A 1 107 ? -15.420 6.496 6.834 1.00 83.12 107 ASP A O 1
ATOM 854 N N . ILE A 1 108 ? -14.503 5.933 4.847 1.00 85.75 108 ILE A N 1
ATOM 855 C CA . ILE A 1 108 ? -15.465 6.642 3.983 1.00 85.75 108 ILE A CA 1
ATOM 856 C C . ILE A 1 108 ? -16.823 5.936 4.008 1.00 85.75 108 ILE A C 1
ATOM 858 O O . ILE A 1 108 ? -17.838 6.574 4.276 1.00 85.75 108 ILE A O 1
ATOM 862 N N . VAL A 1 109 ? -16.848 4.622 3.758 1.00 85.56 109 VAL A N 1
ATOM 863 C CA . VAL A 1 109 ? -18.094 3.840 3.653 1.00 85.56 109 VAL A CA 1
ATOM 864 C C . VAL A 1 109 ? -18.835 3.775 4.990 1.00 85.56 109 VAL A C 1
ATOM 866 O O . VAL A 1 109 ? -20.059 3.867 5.022 1.00 85.56 109 VAL A O 1
ATOM 869 N N . PHE A 1 110 ? -18.107 3.646 6.102 1.00 81.81 110 PHE A N 1
ATOM 870 C CA . PHE A 1 110 ? -18.690 3.485 7.439 1.00 81.81 110 PHE A CA 1
ATOM 871 C C . PHE A 1 110 ? -18.652 4.760 8.299 1.00 81.81 110 PHE A C 1
ATOM 873 O O . PHE A 1 110 ? -19.030 4.707 9.468 1.00 81.81 110 PHE A O 1
ATOM 880 N N . ASN A 1 111 ? -18.191 5.890 7.749 1.00 76.19 111 ASN A N 1
ATOM 881 C CA . ASN A 1 111 ? -18.118 7.204 8.403 1.00 76.19 111 ASN A CA 1
ATOM 882 C C . ASN A 1 111 ? -17.547 7.166 9.840 1.00 76.19 111 ASN A C 1
ATOM 884 O O . ASN A 1 111 ? -18.180 7.607 10.801 1.00 76.19 111 ASN A O 1
ATOM 888 N N . ARG A 1 112 ? -16.350 6.586 10.014 1.00 69.88 112 ARG A N 1
ATOM 889 C CA . ARG A 1 112 ? -15.785 6.292 11.351 1.00 69.88 112 ARG A CA 1
ATOM 890 C C . ARG A 1 112 ? -14.925 7.409 11.944 1.00 69.88 112 ARG A C 1
ATOM 892 O O . ARG A 1 112 ? -14.670 7.399 13.152 1.00 69.88 112 ARG A O 1
ATOM 899 N N . LYS A 1 113 ? -14.443 8.357 11.132 1.00 69.31 113 LYS A N 1
ATOM 900 C CA . LYS A 1 113 ? -13.542 9.419 11.605 1.00 69.31 113 LYS A CA 1
ATOM 901 C C . LYS A 1 113 ? -14.290 10.609 12.192 1.00 69.31 113 LYS A C 1
ATOM 903 O O . LYS A 1 113 ? -15.283 11.079 11.651 1.00 69.31 113 LYS A O 1
ATOM 908 N N . LYS A 1 114 ? -13.717 11.179 13.260 1.00 65.81 114 LYS A N 1
ATOM 909 C CA . LYS A 1 114 ? -14.194 12.433 13.876 1.00 65.81 114 LYS A CA 1
ATOM 910 C C . LYS A 1 114 ? -14.163 13.627 12.918 1.00 65.81 114 LYS A C 1
ATOM 912 O O . LYS A 1 114 ? -14.959 14.541 13.078 1.00 65.81 114 LYS A O 1
ATOM 917 N N . THR A 1 115 ? -13.264 13.613 11.935 1.00 63.62 115 THR A N 1
ATOM 918 C CA . THR A 1 115 ? -13.165 14.630 10.876 1.00 63.62 115 THR A CA 1
ATOM 919 C C . THR A 1 115 ? -14.257 14.494 9.804 1.00 63.62 115 THR A C 1
ATOM 921 O O . THR A 1 115 ? -14.254 15.253 8.837 1.00 63.62 115 THR A O 1
ATOM 924 N N . GLY A 1 116 ? -15.190 13.547 9.961 1.00 76.06 116 GLY A N 1
ATOM 925 C CA . GLY A 1 116 ? -16.209 13.224 8.967 1.00 76.06 116 GLY A CA 1
ATOM 926 C C . GLY A 1 116 ? -15.611 12.608 7.702 1.00 76.06 116 GLY A C 1
ATOM 927 O O . GLY A 1 116 ? -14.467 12.152 7.696 1.00 76.06 116 GLY A O 1
ATOM 928 N N . PHE A 1 117 ? -16.382 12.626 6.612 1.00 81.44 117 PHE A N 1
ATOM 929 C CA . PHE A 1 117 ? -15.989 12.053 5.319 1.00 81.44 117 PHE A CA 1
ATOM 930 C C . PHE A 1 117 ? -14.803 12.782 4.655 1.00 81.44 117 PHE A C 1
ATOM 932 O O . PHE A 1 117 ? -14.051 12.175 3.895 1.00 81.44 117 PHE A O 1
ATOM 939 N N . LEU A 1 118 ? -14.604 14.071 4.960 1.00 85.31 118 LEU A N 1
ATOM 940 C CA . LEU A 1 118 ? -13.583 14.903 4.318 1.00 85.31 118 LEU A CA 1
ATOM 941 C C . LEU A 1 118 ? -12.157 14.454 4.668 1.00 85.31 118 LEU A C 1
ATOM 943 O O . LEU A 1 118 ? -11.289 14.433 3.802 1.00 85.31 118 LEU A O 1
ATOM 947 N N . GLY A 1 119 ? -11.916 14.047 5.918 1.00 85.44 119 GLY A N 1
ATOM 948 C CA . GLY A 1 119 ? -10.594 13.596 6.365 1.00 85.44 119 GLY A CA 1
ATOM 949 C C . GLY A 1 119 ? -10.071 12.382 5.584 1.00 85.44 119 GLY A C 1
ATOM 950 O O . GLY A 1 119 ? -9.005 12.473 4.976 1.00 85.44 119 GLY A O 1
ATOM 951 N N . PRO A 1 120 ? -10.810 11.256 5.556 1.00 86.25 120 PRO A N 1
ATOM 952 C CA . PRO A 1 120 ? -10.460 10.086 4.754 1.00 86.25 120 PRO A CA 1
ATOM 953 C C . PRO A 1 120 ? -10.295 10.376 3.256 1.00 86.25 120 PRO A C 1
ATOM 955 O O . PRO A 1 120 ? -9.380 9.833 2.642 1.00 86.25 120 PRO A O 1
ATOM 958 N N . ILE A 1 121 ? -11.118 11.256 2.670 1.00 89.56 121 ILE A N 1
ATOM 959 C CA . ILE A 1 121 ? -10.977 11.651 1.258 1.00 89.56 121 ILE A CA 1
ATOM 960 C C . ILE A 1 121 ? -9.668 12.405 1.025 1.00 89.56 121 ILE A C 1
ATOM 962 O O . ILE A 1 121 ? -8.929 12.062 0.106 1.00 89.56 121 ILE A O 1
ATOM 966 N N . CYS A 1 122 ? -9.343 13.400 1.856 1.00 90.06 122 CYS A N 1
ATOM 967 C CA . CYS A 1 122 ? -8.083 14.134 1.735 1.00 90.06 122 CYS A CA 1
ATOM 968 C C . CYS A 1 122 ? -6.870 13.216 1.926 1.00 90.06 122 CYS A C 1
ATOM 970 O O . CYS A 1 122 ? -5.883 13.340 1.205 1.00 90.06 122 CYS A O 1
ATOM 972 N N . ASN A 1 123 ? -6.953 12.265 2.857 1.00 88.94 123 ASN A N 1
ATOM 973 C CA . ASN A 1 123 ? -5.922 11.252 3.048 1.00 88.94 123 ASN A CA 1
ATOM 974 C C . ASN A 1 123 ? -5.745 10.381 1.803 1.00 88.94 123 ASN A C 1
ATOM 976 O O . ASN A 1 123 ? -4.619 10.195 1.353 1.00 88.94 123 ASN A O 1
ATOM 980 N N . LEU A 1 124 ? -6.845 9.879 1.237 1.00 90.50 124 LEU A N 1
ATOM 981 C CA . LEU A 1 124 ? -6.830 9.063 0.027 1.00 90.50 124 LEU A CA 1
ATOM 982 C C . LEU A 1 124 ? -6.276 9.850 -1.171 1.00 90.50 124 LEU A C 1
ATOM 984 O O . LEU A 1 124 ? -5.456 9.325 -1.917 1.00 90.50 124 LEU A O 1
ATOM 988 N N . ALA A 1 125 ? -6.649 11.125 -1.314 1.00 91.50 125 ALA A N 1
ATOM 989 C CA . ALA A 1 125 ? -6.076 12.019 -2.318 1.00 91.50 125 ALA A CA 1
ATOM 990 C C . ALA A 1 125 ? -4.560 12.186 -2.124 1.00 91.50 125 ALA A C 1
ATOM 992 O O . ALA A 1 125 ? -3.807 12.092 -3.089 1.00 91.50 125 ALA A O 1
ATOM 993 N N . GLY A 1 126 ? -4.102 12.352 -0.879 1.00 91.19 126 GLY A N 1
ATOM 994 C CA . GLY A 1 126 ? -2.678 12.363 -0.544 1.00 91.19 126 GLY A CA 1
ATOM 995 C C . GLY A 1 126 ? -1.964 11.083 -0.984 1.00 91.19 126 GLY A C 1
ATOM 996 O O . GLY A 1 126 ? -0.892 11.166 -1.578 1.00 91.19 126 GLY A O 1
ATOM 997 N N . GLN A 1 127 ? -2.573 9.911 -0.767 1.00 91.25 127 GLN A N 1
ATOM 998 C CA . GLN A 1 127 ? -2.021 8.631 -1.225 1.00 91.25 127 GLN A CA 1
ATOM 999 C C . GLN A 1 127 ? -1.926 8.566 -2.757 1.00 91.25 127 GLN A C 1
ATOM 1001 O O . GLN A 1 127 ? -0.859 8.258 -3.279 1.00 91.25 127 GLN A O 1
ATOM 1006 N N . PHE A 1 128 ? -2.987 8.930 -3.486 1.00 91.06 128 PHE A N 1
ATOM 1007 C CA . PHE A 1 128 ? -2.978 8.945 -4.954 1.00 91.06 128 PHE A CA 1
ATOM 1008 C C . PHE A 1 128 ? -1.926 9.895 -5.534 1.00 91.06 128 PHE A C 1
ATOM 1010 O O . PHE A 1 128 ? -1.199 9.523 -6.455 1.00 91.06 128 PHE A O 1
ATOM 1017 N N . VAL A 1 129 ? -1.801 11.102 -4.973 1.00 92.12 129 VAL A N 1
ATOM 1018 C CA . VAL A 1 129 ? -0.763 12.062 -5.375 1.00 92.12 129 VAL A CA 1
ATOM 1019 C C . VAL A 1 129 ? 0.628 11.504 -5.069 1.00 92.12 129 VAL A C 1
ATOM 1021 O O . VAL A 1 129 ? 1.506 11.557 -5.925 1.00 92.12 129 VAL A O 1
ATOM 1024 N N . GLY A 1 130 ? 0.832 10.921 -3.885 1.00 90.94 130 GLY A N 1
ATOM 1025 C CA . GLY A 1 130 ? 2.102 10.294 -3.514 1.00 90.94 130 GLY A CA 1
ATOM 1026 C C . GLY A 1 130 ? 2.486 9.146 -4.448 1.00 90.94 130 GLY A C 1
ATOM 1027 O O . GLY A 1 130 ? 3.636 9.062 -4.872 1.00 90.94 130 GLY A O 1
ATOM 1028 N N . ALA A 1 131 ? 1.519 8.306 -4.821 1.00 89.12 131 ALA A N 1
ATOM 1029 C CA . ALA A 1 131 ? 1.709 7.214 -5.767 1.00 89.12 131 ALA A CA 1
ATOM 1030 C C . ALA A 1 131 ? 2.094 7.716 -7.165 1.00 89.12 131 ALA A C 1
ATOM 1032 O O . ALA A 1 131 ? 3.045 7.206 -7.756 1.00 89.12 131 ALA A O 1
ATOM 1033 N N . PHE A 1 132 ? 1.393 8.736 -7.666 1.00 87.44 132 PHE A N 1
ATOM 1034 C CA . PHE A 1 132 ? 1.681 9.350 -8.962 1.00 87.44 132 PHE A CA 1
ATOM 1035 C C . PHE A 1 132 ? 3.083 9.977 -8.999 1.00 87.44 132 PHE A C 1
ATOM 1037 O O . PHE A 1 132 ? 3.845 9.746 -9.934 1.00 87.44 132 PHE A O 1
ATOM 1044 N N . LEU A 1 133 ? 3.459 10.725 -7.955 1.00 89.88 133 LEU A N 1
ATOM 1045 C CA . LEU A 1 133 ? 4.768 11.380 -7.866 1.00 89.88 133 LEU A CA 1
ATOM 1046 C C . LEU A 1 133 ? 5.927 10.390 -7.710 1.00 89.88 133 LEU A C 1
ATOM 1048 O O . LEU A 1 133 ? 7.025 10.667 -8.191 1.00 89.88 133 LEU A O 1
ATOM 1052 N N . ALA A 1 134 ? 5.702 9.251 -7.049 1.00 88.00 134 ALA A N 1
ATOM 1053 C CA . ALA A 1 134 ? 6.751 8.268 -6.795 1.00 88.00 134 ALA A CA 1
ATOM 1054 C C . ALA A 1 134 ? 7.416 7.782 -8.092 1.00 88.00 134 ALA A C 1
ATOM 1056 O O . ALA A 1 134 ? 8.638 7.721 -8.141 1.00 88.00 134 ALA A O 1
ATOM 1057 N N . ALA A 1 135 ? 6.635 7.544 -9.153 1.00 79.56 135 ALA A N 1
ATOM 1058 C CA . ALA A 1 135 ? 7.153 7.160 -10.468 1.00 79.56 135 ALA A CA 1
ATOM 1059 C C . ALA A 1 135 ? 8.194 8.153 -11.004 1.00 79.56 135 ALA A C 1
ATOM 1061 O O . ALA A 1 135 ? 9.341 7.793 -11.271 1.00 79.56 135 ALA A O 1
ATOM 1062 N N . GLY A 1 136 ? 7.790 9.420 -11.132 1.00 80.56 136 GLY A N 1
ATOM 1063 C CA . GLY A 1 136 ? 8.646 10.462 -11.694 1.00 80.56 136 GLY A CA 1
ATOM 1064 C C . GLY A 1 136 ? 9.881 10.715 -10.835 1.00 80.56 136 GLY A C 1
ATOM 1065 O O . GLY A 1 136 ? 10.983 10.856 -11.356 1.00 80.56 136 GLY A O 1
ATOM 1066 N N . MET A 1 137 ? 9.725 10.713 -9.510 1.00 84.12 137 MET A N 1
ATOM 1067 C CA . MET A 1 137 ? 10.858 10.913 -8.611 1.00 84.12 137 MET A CA 1
ATOM 1068 C C . MET A 1 137 ? 11.853 9.764 -8.643 1.00 84.12 137 MET A C 1
ATOM 1070 O O . MET A 1 137 ? 13.049 10.031 -8.561 1.00 84.12 137 MET A O 1
ATOM 1074 N N . THR A 1 138 ? 11.405 8.515 -8.771 1.00 81.44 138 THR A N 1
ATOM 1075 C CA . THR A 1 138 ? 12.320 7.385 -8.932 1.00 81.44 138 THR A CA 1
ATOM 1076 C C . THR A 1 138 ? 13.136 7.542 -10.217 1.00 81.44 138 THR A C 1
ATOM 1078 O O . THR A 1 138 ? 14.360 7.471 -10.153 1.00 81.44 138 THR A O 1
ATOM 1081 N N . ILE A 1 139 ? 12.500 7.837 -11.357 1.00 77.69 139 ILE A N 1
ATOM 1082 C CA . ILE A 1 139 ? 13.199 8.028 -12.643 1.00 77.69 139 ILE A CA 1
ATOM 1083 C C . ILE A 1 139 ? 14.247 9.146 -12.535 1.00 77.69 139 ILE A C 1
ATOM 1085 O O . ILE A 1 139 ? 15.430 8.907 -12.772 1.00 77.69 139 ILE A O 1
ATOM 1089 N N . ILE A 1 140 ? 13.839 10.333 -12.073 1.00 81.69 140 ILE A N 1
ATOM 1090 C CA . ILE A 1 140 ? 14.733 11.493 -11.926 1.00 81.69 140 ILE A CA 1
ATOM 1091 C C . ILE A 1 140 ? 15.880 11.189 -10.955 1.00 81.69 140 ILE A C 1
ATOM 1093 O O . ILE A 1 140 ? 17.027 11.560 -11.202 1.00 81.69 140 ILE A O 1
ATOM 1097 N N . SER A 1 141 ? 15.595 10.507 -9.842 1.00 82.31 141 SER A N 1
ATOM 1098 C CA . SER A 1 141 ? 16.622 10.175 -8.851 1.00 82.31 141 SER A CA 1
ATOM 1099 C C . SER A 1 141 ? 17.708 9.284 -9.444 1.00 82.31 141 SER A C 1
ATOM 1101 O O . SER A 1 141 ? 18.888 9.525 -9.201 1.00 82.31 141 SER A O 1
ATOM 1103 N N . TRP A 1 142 ? 17.326 8.282 -10.238 1.00 79.56 142 TRP A N 1
ATOM 1104 C CA . TRP A 1 142 ? 18.277 7.384 -10.887 1.00 79.56 142 TRP A CA 1
ATOM 1105 C C . TRP A 1 142 ? 19.074 8.062 -11.996 1.00 79.56 142 TRP A C 1
ATOM 1107 O O . TRP A 1 142 ? 20.272 7.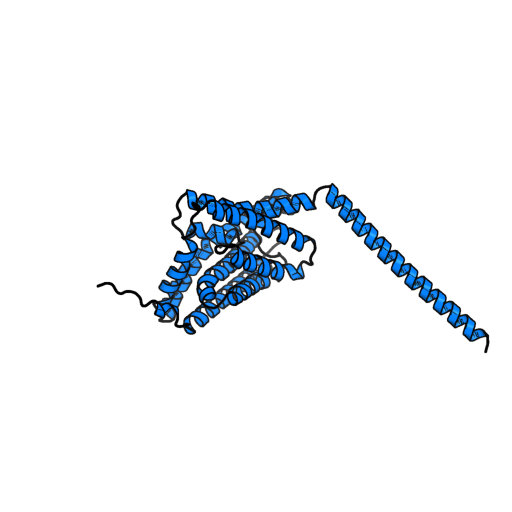805 -12.119 1.00 79.56 142 TRP A O 1
ATOM 1117 N N . GLU A 1 143 ? 18.461 8.971 -12.753 1.00 80.06 143 GLU A N 1
ATOM 1118 C CA . GLU A 1 143 ? 19.181 9.802 -13.720 1.00 80.06 143 GLU A CA 1
ATOM 1119 C C . GLU A 1 143 ? 20.264 10.637 -13.029 1.00 80.06 143 GLU A C 1
ATOM 1121 O O . GLU A 1 143 ? 21.437 10.562 -13.404 1.00 80.06 143 GLU A O 1
ATOM 1126 N N . VAL A 1 144 ? 19.915 11.356 -11.958 1.00 82.31 144 VAL A N 1
ATOM 1127 C CA . VAL A 1 144 ? 20.877 12.153 -11.180 1.00 82.31 144 VAL A CA 1
ATOM 1128 C C . VAL A 1 144 ? 21.972 11.269 -10.578 1.00 82.31 144 VAL A C 1
ATOM 1130 O O . VAL A 1 144 ? 23.154 11.609 -10.635 1.00 82.31 144 VAL A O 1
ATOM 1133 N N . LEU A 1 145 ? 21.605 10.109 -10.032 1.00 78.81 145 LEU A N 1
ATOM 1134 C CA . LEU A 1 145 ? 22.552 9.185 -9.414 1.00 78.81 145 LEU A CA 1
ATOM 1135 C C . LEU A 1 145 ? 23.524 8.588 -10.439 1.00 78.81 145 LEU A C 1
ATOM 1137 O O . LEU A 1 145 ? 24.714 8.465 -10.146 1.00 78.81 145 LEU A O 1
ATOM 1141 N N . SER A 1 146 ? 23.064 8.289 -11.656 1.00 76.69 146 SER A N 1
ATOM 1142 C CA . SER A 1 146 ? 23.930 7.820 -12.745 1.00 76.69 146 SER A CA 1
ATOM 1143 C C . SER A 1 146 ? 24.968 8.868 -13.160 1.00 76.69 146 SER A C 1
ATOM 1145 O O . SER A 1 146 ? 26.124 8.528 -13.414 1.00 76.69 146 SER A O 1
ATOM 1147 N N . GLN A 1 147 ? 24.589 10.152 -13.143 1.00 78.19 147 GLN A N 1
ATOM 1148 C CA . GLN A 1 147 ? 25.497 11.262 -13.441 1.00 78.19 147 GLN A CA 1
ATOM 1149 C C . GLN A 1 147 ? 26.547 11.453 -12.339 1.00 78.19 147 GLN A C 1
ATOM 1151 O O . GLN A 1 147 ? 27.704 11.733 -12.639 1.00 78.19 147 GLN A O 1
ATOM 1156 N N . GLN A 1 148 ? 26.170 11.280 -11.069 1.00 78.94 148 GLN A N 1
ATOM 1157 C CA . GLN A 1 148 ? 27.083 11.459 -9.933 1.00 78.94 148 GLN A CA 1
ATOM 1158 C C . GLN A 1 148 ? 28.040 10.281 -9.717 1.00 78.94 148 GLN A C 1
ATOM 1160 O O . GLN A 1 148 ? 29.169 10.475 -9.269 1.00 78.94 148 GLN A O 1
ATOM 1165 N N . THR A 1 149 ? 27.598 9.060 -10.019 1.00 70.38 149 THR A N 1
ATOM 1166 C CA . THR A 1 149 ? 28.388 7.834 -9.807 1.00 70.38 149 THR A CA 1
ATOM 1167 C C . THR A 1 149 ? 29.302 7.488 -10.982 1.00 70.38 149 THR A C 1
ATOM 1169 O O . THR A 1 149 ? 30.108 6.572 -10.858 1.00 70.38 149 THR A O 1
ATOM 1172 N N . TRP A 1 150 ? 29.215 8.220 -12.102 1.00 66.44 150 TRP A N 1
ATOM 1173 C CA . TRP A 1 150 ? 29.894 7.923 -13.377 1.00 66.44 150 TRP A CA 1
ATOM 1174 C C . TRP A 1 150 ? 29.501 6.576 -14.005 1.00 66.44 150 TRP A C 1
ATOM 1176 O O . TRP A 1 150 ? 30.116 6.137 -14.978 1.00 66.44 150 TRP A O 1
ATOM 1186 N N . ILE A 1 151 ? 28.445 5.935 -13.496 1.00 71.19 151 ILE A N 1
ATOM 1187 C CA . ILE A 1 151 ? 27.921 4.675 -14.018 1.00 71.19 151 ILE A CA 1
ATOM 1188 C C . ILE A 1 151 ? 26.719 4.984 -14.916 1.00 71.19 151 ILE A C 1
ATOM 1190 O O . ILE A 1 151 ? 25.555 4.856 -14.538 1.00 71.19 151 ILE A O 1
ATOM 1194 N N . THR A 1 152 ? 27.008 5.417 -16.141 1.00 68.62 152 THR A N 1
ATOM 1195 C CA . THR A 1 152 ? 26.007 5.938 -17.089 1.00 68.62 152 THR A CA 1
ATOM 1196 C C . THR A 1 152 ? 24.961 4.910 -17.528 1.00 68.62 152 THR A C 1
ATOM 1198 O O . THR A 1 152 ? 23.858 5.285 -17.914 1.00 68.62 152 THR A O 1
ATOM 1201 N N . HIS A 1 153 ? 25.275 3.616 -17.439 1.00 72.44 153 HIS A N 1
ATOM 1202 C CA . HIS A 1 153 ? 24.375 2.535 -17.847 1.00 72.44 153 HIS A CA 1
ATOM 1203 C C . HIS A 1 153 ? 23.350 2.140 -16.767 1.00 72.44 153 HIS A C 1
ATOM 1205 O O . HIS A 1 153 ? 22.420 1.389 -17.048 1.00 72.44 153 HIS A O 1
ATOM 1211 N N . ILE A 1 154 ? 23.493 2.630 -15.530 1.00 70.81 154 ILE A N 1
ATOM 1212 C CA . ILE A 1 154 ? 22.580 2.276 -14.437 1.00 70.81 154 ILE A CA 1
ATOM 1213 C C . ILE A 1 154 ? 21.193 2.881 -14.646 1.00 70.81 154 ILE A C 1
ATOM 1215 O O . ILE A 1 154 ? 20.202 2.194 -14.424 1.00 70.81 154 ILE A O 1
ATOM 1219 N N . ALA A 1 155 ? 21.103 4.136 -15.095 1.00 71.50 155 ALA A N 1
ATOM 1220 C CA . ALA A 1 155 ? 19.809 4.778 -15.333 1.00 71.50 155 ALA A CA 1
ATOM 1221 C C . ALA A 1 155 ? 19.038 4.092 -16.469 1.00 71.50 155 ALA A C 1
ATOM 1223 O O . ALA A 1 155 ? 17.838 3.857 -16.343 1.00 71.50 155 ALA A O 1
ATOM 1224 N N . THR A 1 156 ? 19.728 3.707 -17.547 1.00 72.94 156 THR A N 1
ATOM 1225 C CA . THR A 1 156 ? 19.114 2.970 -18.658 1.00 72.94 156 THR A CA 1
ATOM 1226 C C . THR A 1 156 ? 18.723 1.554 -18.245 1.00 72.94 156 THR A C 1
ATOM 1228 O O . THR A 1 156 ? 17.602 1.145 -18.531 1.00 72.94 156 THR A O 1
ATOM 1231 N N . MET A 1 157 ? 19.569 0.832 -17.495 1.00 69.94 157 MET A N 1
ATOM 1232 C CA . MET A 1 157 ? 19.190 -0.471 -16.927 1.00 69.94 157 MET A CA 1
ATOM 1233 C C . MET A 1 157 ? 17.990 -0.362 -15.992 1.00 69.94 157 MET A C 1
ATOM 1235 O O . MET A 1 157 ? 17.080 -1.182 -16.077 1.00 69.94 157 MET A O 1
ATOM 1239 N N . HIS A 1 158 ? 17.970 0.640 -15.114 1.00 73.94 158 HIS A N 1
ATOM 1240 C CA . HIS A 1 158 ? 16.855 0.869 -14.209 1.00 73.94 158 HIS A CA 1
ATOM 1241 C C . HIS A 1 158 ? 15.571 1.144 -14.993 1.00 73.94 158 HIS A C 1
ATOM 1243 O O . HIS A 1 158 ? 14.572 0.484 -14.736 1.00 73.94 158 HIS A O 1
ATOM 1249 N N . SER A 1 159 ? 15.615 2.035 -15.989 1.00 69.62 159 SER A N 1
ATOM 1250 C CA . SER A 1 159 ? 14.466 2.336 -16.848 1.00 69.62 159 SER A CA 1
ATOM 1251 C C . SER A 1 159 ? 13.952 1.093 -17.581 1.00 69.62 159 SER A C 1
ATOM 1253 O O . SER A 1 159 ? 12.765 0.791 -17.521 1.00 69.62 159 SER A O 1
ATOM 1255 N N . GLU A 1 160 ? 14.835 0.292 -18.186 1.00 70.00 160 GLU A N 1
ATOM 1256 C CA . GLU A 1 160 ? 14.433 -0.932 -18.889 1.00 70.00 160 GLU A CA 1
ATOM 1257 C C . GLU A 1 160 ? 13.859 -2.008 -17.952 1.00 70.00 160 GLU A C 1
ATOM 1259 O O . GLU A 1 160 ? 12.882 -2.682 -18.296 1.00 70.00 160 GLU A O 1
ATOM 1264 N N . LEU A 1 161 ? 14.462 -2.187 -16.771 1.00 67.44 161 LEU A N 1
ATOM 1265 C CA . LEU A 1 161 ? 13.990 -3.124 -15.748 1.00 67.44 161 LEU A CA 1
ATOM 1266 C C . LEU A 1 161 ? 12.686 -2.660 -15.097 1.00 67.44 161 LEU A C 1
ATOM 1268 O O . LEU A 1 161 ? 11.930 -3.503 -14.613 1.00 67.44 161 LEU A O 1
ATOM 1272 N N . LEU A 1 162 ? 12.419 -1.353 -15.096 1.00 67.62 162 LEU A N 1
ATOM 1273 C CA . LEU A 1 162 ? 11.134 -0.792 -14.717 1.00 67.62 162 LEU A CA 1
ATOM 1274 C C . LEU A 1 162 ? 10.111 -1.029 -15.838 1.00 67.62 162 LEU A C 1
ATOM 1276 O O . LEU A 1 162 ? 9.150 -1.757 -15.651 1.00 67.62 162 LEU A O 1
ATOM 1280 N N . GLU A 1 163 ? 10.320 -0.502 -17.042 1.00 64.00 163 GLU A N 1
ATOM 1281 C CA . GLU A 1 163 ? 9.303 -0.482 -18.103 1.00 64.00 163 GLU A CA 1
ATOM 1282 C C . GLU A 1 163 ? 8.857 -1.880 -18.563 1.00 64.00 163 GLU A C 1
ATOM 1284 O O . GLU A 1 163 ? 7.658 -2.127 -18.739 1.00 64.00 163 GLU A O 1
ATOM 1289 N N . ARG A 1 164 ? 9.789 -2.831 -18.730 1.00 61.41 164 ARG A N 1
ATOM 1290 C CA . ARG A 1 164 ? 9.486 -4.153 -19.314 1.00 61.41 164 ARG A CA 1
ATOM 1291 C C . ARG A 1 164 ? 8.475 -4.978 -18.500 1.00 61.41 164 ARG A C 1
ATOM 1293 O O . ARG A 1 164 ? 7.509 -5.469 -19.091 1.00 61.41 164 ARG A O 1
ATOM 1300 N N . PRO A 1 165 ? 8.641 -5.187 -17.181 1.00 60.56 165 PRO A N 1
ATOM 1301 C CA . PRO A 1 165 ? 7.635 -5.884 -16.382 1.00 60.56 165 PRO A CA 1
ATOM 1302 C C . PRO A 1 165 ? 6.396 -5.030 -16.076 1.00 60.56 165 PRO A C 1
ATOM 1304 O O . PRO A 1 165 ? 5.349 -5.597 -15.777 1.00 60.56 165 PRO A O 1
ATOM 1307 N N . TRP A 1 166 ? 6.493 -3.700 -16.152 1.00 61.84 166 TRP A N 1
ATOM 1308 C CA . TRP A 1 166 ? 5.418 -2.796 -15.736 1.00 61.84 166 TRP A CA 1
ATOM 1309 C C . TRP A 1 166 ? 4.352 -2.582 -16.803 1.00 61.84 166 TRP A C 1
ATOM 1311 O O . TRP A 1 166 ? 3.164 -2.555 -16.486 1.00 61.84 166 TRP A O 1
ATOM 1321 N N . CYS A 1 167 ? 4.761 -2.465 -18.066 1.00 67.56 167 CYS A N 1
ATOM 1322 C CA . CYS A 1 167 ? 3.853 -2.136 -19.164 1.00 67.56 167 CYS A CA 1
ATOM 1323 C C . CYS A 1 167 ? 3.452 -3.356 -20.011 1.00 67.56 167 CYS A C 1
ATOM 1325 O O . CYS A 1 167 ? 2.801 -3.209 -21.038 1.00 67.56 167 CYS A O 1
ATOM 1327 N N . SER A 1 168 ? 3.835 -4.571 -19.602 1.00 62.31 168 SER A N 1
ATOM 1328 C CA . SER A 1 168 ? 3.578 -5.812 -20.353 1.00 62.31 168 SER A CA 1
ATOM 1329 C C . SER A 1 168 ? 2.327 -6.577 -19.910 1.00 62.31 168 SER A C 1
ATOM 1331 O O . SER A 1 168 ? 2.127 -7.725 -20.322 1.00 62.31 168 SER A O 1
ATOM 1333 N N . TRP A 1 169 ? 1.469 -5.976 -19.080 1.00 64.56 169 TRP A N 1
ATOM 1334 C CA . TRP A 1 169 ? 0.247 -6.634 -18.629 1.00 64.56 169 TRP A CA 1
ATOM 1335 C C . TRP A 1 169 ? -0.778 -6.739 -19.763 1.00 64.56 169 TRP A C 1
ATOM 1337 O O . TRP A 1 169 ? -1.322 -5.739 -20.220 1.00 64.56 169 TRP A O 1
ATOM 1347 N N . LYS A 1 170 ? -1.065 -7.971 -20.192 1.00 65.44 170 LYS A N 1
ATOM 1348 C CA . LYS A 1 170 ? -2.052 -8.257 -21.237 1.00 65.44 170 LYS A CA 1
ATOM 1349 C C . LYS A 1 170 ? -3.379 -8.664 -20.605 1.00 65.44 170 LYS A C 1
ATOM 1351 O O . LYS A 1 170 ? -3.498 -9.771 -20.078 1.00 65.44 170 LYS A O 1
ATOM 1356 N N . SER A 1 171 ? -4.371 -7.778 -20.675 1.00 62.50 171 SER A N 1
ATOM 1357 C CA . SER A 1 171 ? -5.742 -8.045 -20.208 1.00 62.50 171 SER A CA 1
ATOM 1358 C C . SER A 1 171 ? -6.508 -9.029 -21.091 1.00 62.50 171 SER A C 1
ATOM 1360 O O . SER A 1 171 ? -7.501 -9.601 -20.649 1.00 62.50 171 SER A O 1
ATOM 1362 N N . GLU A 1 172 ? -6.038 -9.233 -22.322 1.00 63.84 172 GLU A N 1
ATOM 1363 C CA . GLU A 1 172 ? -6.692 -10.045 -23.353 1.00 63.84 172 GLU A CA 1
ATOM 1364 C C . GLU A 1 172 ? -6.798 -11.535 -22.958 1.00 63.84 172 GLU A C 1
ATOM 1366 O O . GLU A 1 172 ? -7.715 -12.236 -23.386 1.00 63.84 172 GLU A O 1
ATOM 1371 N N . ASP A 1 173 ? -5.926 -12.012 -22.061 1.00 75.00 173 ASP A N 1
ATOM 1372 C CA . ASP A 1 173 ? -5.982 -13.366 -21.508 1.00 75.00 173 ASP A CA 1
ATOM 1373 C C . ASP A 1 173 ? -7.021 -13.459 -20.372 1.00 75.00 173 ASP A C 1
ATOM 1375 O O . ASP A 1 173 ? -6.685 -13.382 -19.183 1.00 75.00 173 ASP A O 1
ATOM 1379 N N . PHE A 1 174 ? -8.291 -13.694 -20.721 1.00 77.38 174 PHE A N 1
ATOM 1380 C CA . PHE A 1 174 ? -9.395 -13.792 -19.751 1.00 77.38 174 PHE A CA 1
ATOM 1381 C C . PHE A 1 174 ? -9.113 -14.707 -18.535 1.00 77.38 174 PHE A C 1
ATOM 1383 O O . PHE A 1 174 ? -9.402 -14.291 -17.409 1.00 77.38 174 PHE A O 1
ATOM 1390 N N . PRO A 1 175 ? -8.505 -15.907 -18.674 1.00 82.88 175 PRO A N 1
ATOM 1391 C CA . PRO A 1 175 ? -8.188 -16.751 -17.518 1.00 82.88 175 PRO A CA 1
ATOM 1392 C C . PRO A 1 175 ? -7.195 -16.104 -16.542 1.00 82.88 175 PRO A C 1
ATOM 1394 O O . PRO A 1 175 ? -7.332 -16.264 -15.329 1.00 82.88 175 PRO A O 1
ATOM 1397 N N . ARG A 1 176 ? -6.209 -15.353 -17.052 1.00 81.19 176 ARG A N 1
ATOM 1398 C CA . ARG A 1 176 ? -5.220 -14.650 -16.220 1.00 81.19 176 ARG A CA 1
ATOM 1399 C C . ARG A 1 176 ? -5.849 -13.465 -15.506 1.00 81.19 176 ARG A C 1
ATOM 1401 O O . ARG A 1 176 ? -5.605 -13.282 -14.315 1.00 81.19 176 ARG A O 1
ATOM 1408 N N . PHE A 1 177 ? -6.689 -12.708 -16.210 1.00 84.25 177 PHE A N 1
ATOM 1409 C CA . PHE A 1 177 ? -7.486 -11.640 -15.615 1.00 84.25 177 PHE A CA 1
ATOM 1410 C C . PHE A 1 177 ? -8.363 -12.172 -14.475 1.00 84.25 177 PHE A C 1
ATOM 1412 O O . PHE A 1 177 ? -8.284 -11.671 -13.356 1.00 84.25 177 PHE A O 1
ATOM 1419 N N . LEU A 1 178 ? -9.144 -13.229 -14.725 1.00 88.00 178 LEU A N 1
ATOM 1420 C CA . LEU A 1 178 ? -10.046 -13.801 -13.726 1.00 88.00 178 LEU A CA 1
ATOM 1421 C C . LEU A 1 178 ? -9.281 -14.340 -12.511 1.00 88.00 178 LEU A C 1
ATOM 1423 O O . LEU A 1 178 ? -9.692 -14.109 -11.373 1.00 88.00 178 LEU A O 1
ATOM 1427 N N . PHE A 1 179 ? -8.153 -15.017 -12.739 1.00 89.00 179 PHE A N 1
ATOM 1428 C CA . PHE A 1 179 ? -7.288 -15.495 -11.664 1.00 89.00 179 PHE A CA 1
ATOM 1429 C C . PHE A 1 179 ? -6.766 -14.345 -10.796 1.00 89.00 179 PHE A C 1
ATOM 1431 O O . PHE A 1 179 ? -6.867 -14.420 -9.570 1.00 89.00 179 PHE A O 1
ATOM 1438 N N . ALA A 1 180 ? -6.253 -13.273 -11.410 1.00 87.12 180 ALA A N 1
ATOM 1439 C CA . ALA A 1 180 ? -5.787 -12.096 -10.684 1.00 87.12 180 ALA A CA 1
ATOM 1440 C C . ALA A 1 180 ? -6.935 -11.445 -9.899 1.00 87.12 180 ALA A C 1
ATOM 1442 O O . ALA A 1 180 ? -6.811 -11.241 -8.694 1.00 87.12 180 ALA A O 1
ATOM 1443 N N . PHE A 1 181 ? -8.078 -11.208 -10.544 1.00 90.56 181 PHE A N 1
ATOM 1444 C CA . PHE A 1 181 ? -9.258 -10.595 -9.937 1.00 90.56 181 PHE A CA 1
ATOM 1445 C C . PHE A 1 181 ? -9.751 -11.360 -8.696 1.00 90.56 181 PHE A C 1
ATOM 1447 O O . PHE A 1 181 ? -9.904 -10.780 -7.619 1.00 90.56 181 PHE A O 1
ATOM 1454 N N . VAL A 1 182 ? -9.954 -12.677 -8.812 1.00 92.75 182 VAL A N 1
ATOM 1455 C CA . VAL A 1 182 ? -10.434 -13.510 -7.697 1.00 92.75 182 VAL A CA 1
ATOM 1456 C C . VAL A 1 182 ? -9.386 -13.603 -6.590 1.00 92.75 182 VAL A C 1
ATOM 1458 O O . VAL A 1 182 ? -9.723 -13.463 -5.412 1.00 92.75 182 VAL A O 1
ATOM 1461 N N . SER A 1 183 ? -8.113 -13.789 -6.944 1.00 92.00 183 SER A N 1
ATOM 1462 C CA . SER A 1 183 ? -7.033 -13.886 -5.957 1.00 92.00 183 SER A CA 1
ATOM 1463 C C . SER A 1 183 ? -6.910 -12.603 -5.135 1.00 92.00 183 SER A C 1
ATOM 1465 O O . SER A 1 183 ? -6.774 -12.672 -3.918 1.00 92.00 183 SER A O 1
ATOM 1467 N N . GLN A 1 184 ? -7.043 -11.432 -5.761 1.00 92.12 184 GLN A N 1
ATOM 1468 C CA . GLN A 1 184 ? -7.002 -10.132 -5.082 1.00 92.12 184 GLN A CA 1
ATOM 1469 C C . GLN A 1 184 ? -8.140 -9.967 -4.067 1.00 92.12 184 GLN A C 1
ATOM 1471 O O . GLN A 1 184 ? -7.901 -9.521 -2.942 1.00 92.12 184 GLN A O 1
ATOM 1476 N N . ILE A 1 185 ? -9.360 -10.394 -4.418 1.00 93.56 185 ILE A N 1
ATOM 1477 C CA . ILE A 1 185 ? -10.506 -10.409 -3.494 1.00 93.56 185 ILE A CA 1
ATOM 1478 C C . ILE A 1 185 ? -10.207 -11.302 -2.284 1.00 93.56 185 ILE A C 1
ATOM 1480 O O . ILE A 1 185 ? -10.391 -10.878 -1.140 1.00 93.56 185 ILE A O 1
ATOM 1484 N N . VAL A 1 186 ? -9.744 -12.532 -2.525 1.00 94.12 186 VAL A N 1
ATOM 1485 C CA . VAL A 1 186 ? -9.492 -13.522 -1.466 1.00 94.12 186 VAL A CA 1
ATOM 1486 C C . VAL A 1 186 ? -8.382 -13.054 -0.527 1.00 94.12 186 VAL A C 1
ATOM 1488 O O . VAL A 1 186 ? -8.564 -13.089 0.688 1.00 94.12 186 VAL A O 1
ATOM 1491 N N . ILE A 1 187 ? -7.268 -12.569 -1.078 1.00 93.06 187 ILE A N 1
ATOM 1492 C CA . ILE A 1 187 ? -6.114 -12.063 -0.324 1.00 93.06 187 ILE A CA 1
ATOM 1493 C C . ILE A 1 187 ? -6.516 -10.850 0.528 1.00 93.06 187 ILE A C 1
ATOM 1495 O O . ILE A 1 187 ? -6.194 -10.810 1.717 1.00 93.06 187 ILE A O 1
ATOM 1499 N N . ALA A 1 188 ? -7.281 -9.896 -0.022 1.00 92.19 188 ALA A N 1
ATOM 1500 C CA . ALA A 1 188 ? -7.781 -8.754 0.750 1.00 92.19 188 ALA A CA 1
ATOM 1501 C C . ALA A 1 188 ? -8.694 -9.179 1.896 1.00 92.19 188 ALA A C 1
ATOM 1503 O O . ALA A 1 188 ? -8.543 -8.709 3.029 1.00 92.19 188 ALA A O 1
ATOM 1504 N N . ALA A 1 189 ? -9.644 -10.070 1.610 1.00 92.56 189 ALA A N 1
ATOM 1505 C CA . ALA A 1 189 ? -10.591 -10.547 2.601 1.00 92.56 189 ALA A CA 1
ATOM 1506 C C . ALA A 1 189 ? -9.884 -11.315 3.729 1.00 92.56 189 ALA A C 1
ATOM 1508 O O . ALA A 1 189 ? -10.157 -11.078 4.909 1.00 92.56 189 ALA A O 1
ATOM 1509 N N . SER A 1 190 ? -8.940 -12.199 3.398 1.00 93.00 190 SER A N 1
ATOM 1510 C CA . SER A 1 190 ? -8.211 -12.979 4.398 1.00 93.00 190 SER A CA 1
ATOM 1511 C C . SER A 1 190 ? -7.288 -12.098 5.239 1.00 93.00 190 SER A C 1
ATOM 1513 O O . SER A 1 190 ? -7.254 -12.238 6.464 1.00 93.00 190 SER A O 1
ATOM 1515 N N . MET A 1 191 ? -6.608 -11.129 4.621 1.00 90.88 191 MET A N 1
ATOM 1516 C CA . MET A 1 191 ? -5.793 -10.152 5.336 1.00 90.88 191 MET A CA 1
ATOM 1517 C C . MET A 1 191 ? -6.639 -9.319 6.305 1.00 90.88 191 MET A C 1
ATOM 1519 O O . MET A 1 191 ? -6.284 -9.203 7.481 1.00 90.88 191 MET A O 1
ATOM 1523 N N . ARG A 1 192 ? -7.793 -8.797 5.860 1.00 88.81 192 ARG A N 1
ATOM 1524 C CA . ARG A 1 192 ? -8.735 -8.056 6.717 1.00 88.81 192 ARG A CA 1
ATOM 1525 C C . ARG A 1 192 ? -9.181 -8.891 7.910 1.00 88.81 192 ARG A C 1
ATOM 1527 O O . ARG A 1 192 ? -9.197 -8.379 9.033 1.00 88.81 192 ARG A O 1
ATOM 1534 N N . MET A 1 193 ? -9.545 -10.149 7.670 1.00 88.75 193 MET A N 1
ATOM 1535 C CA . MET A 1 193 ? -9.997 -11.079 8.701 1.00 88.75 193 MET A CA 1
ATOM 1536 C C . MET A 1 193 ? -8.910 -11.302 9.755 1.00 88.75 193 MET A C 1
ATOM 1538 O O . MET A 1 193 ? -9.177 -11.195 10.952 1.00 88.75 193 MET A O 1
ATOM 1542 N N . ILE A 1 194 ? -7.669 -11.539 9.336 1.00 88.75 194 ILE A N 1
ATOM 1543 C CA . ILE A 1 194 ? -6.542 -11.714 10.257 1.00 88.75 194 ILE A CA 1
ATOM 1544 C C . ILE A 1 194 ? -6.290 -10.433 11.065 1.00 88.75 194 ILE A C 1
ATOM 1546 O O . ILE A 1 194 ? -6.166 -10.495 12.289 1.00 88.75 194 ILE A O 1
ATOM 1550 N N . LEU A 1 195 ? -6.310 -9.266 10.413 1.00 85.44 195 LEU A N 1
ATOM 1551 C CA . LEU A 1 195 ? -6.136 -7.968 11.073 1.00 85.44 195 LEU A CA 1
ATOM 1552 C C . LEU A 1 195 ? -7.247 -7.638 12.082 1.00 85.44 195 LEU A C 1
ATOM 1554 O O . LEU A 1 195 ? -7.007 -6.857 12.997 1.00 85.44 195 LEU A O 1
ATOM 1558 N N . THR A 1 196 ? -8.450 -8.220 11.966 1.00 81.31 196 THR A N 1
ATOM 1559 C CA . THR A 1 196 ? -9.474 -8.078 13.024 1.00 81.31 196 THR A CA 1
ATOM 1560 C C . THR A 1 196 ? -9.186 -8.890 14.280 1.00 81.31 196 THR A C 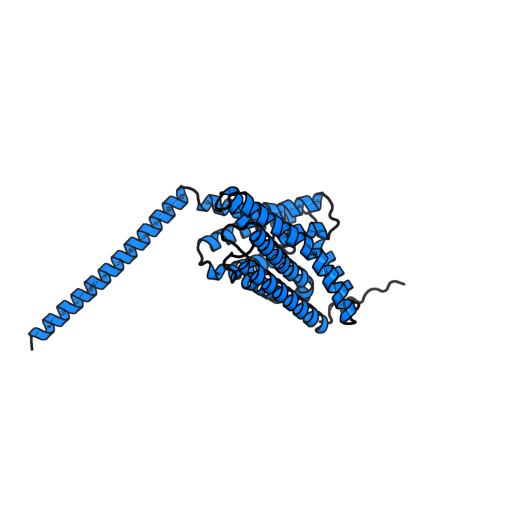1
ATOM 1562 O O . THR A 1 196 ? -9.637 -8.502 15.357 1.00 81.31 196 THR A O 1
ATOM 1565 N N . LYS A 1 197 ? -8.489 -10.023 14.150 1.00 79.69 197 LYS A N 1
ATOM 1566 C CA . LYS A 1 197 ? -8.278 -10.974 15.249 1.00 79.69 197 LYS A CA 1
ATOM 1567 C C . LYS A 1 197 ? -6.935 -10.782 15.948 1.00 79.69 197 LYS A C 1
ATOM 1569 O O . LYS A 1 197 ? -6.832 -11.050 17.142 1.00 79.69 197 LYS A O 1
ATOM 1574 N N . LEU A 1 198 ? -5.910 -10.342 15.219 1.00 77.31 198 LEU A N 1
ATOM 1575 C CA . LEU A 1 198 ? -4.558 -10.179 15.748 1.00 77.31 198 LEU A CA 1
ATOM 1576 C C . LEU A 1 198 ? -4.320 -8.802 16.373 1.00 77.31 198 LEU A C 1
ATOM 1578 O O . LEU A 1 198 ? -4.968 -7.808 16.054 1.00 77.31 198 LEU A O 1
ATOM 1582 N N . ASN A 1 199 ? -3.340 -8.757 17.278 1.00 72.44 199 ASN A N 1
ATOM 1583 C CA . ASN A 1 199 ? -2.891 -7.522 17.911 1.00 72.44 199 ASN A CA 1
ATOM 1584 C C . ASN A 1 199 ? -2.277 -6.572 16.868 1.00 72.44 199 ASN A C 1
ATOM 1586 O O . ASN A 1 199 ? -1.507 -6.999 16.005 1.00 72.44 199 ASN A O 1
ATOM 1590 N N . THR A 1 200 ? -2.552 -5.272 17.000 1.00 73.38 200 THR A N 1
ATOM 1591 C CA . THR A 1 200 ? -2.073 -4.222 16.092 1.00 73.38 200 THR A CA 1
ATOM 1592 C C . THR A 1 200 ? -0.550 -4.176 15.971 1.00 73.38 200 THR A C 1
ATOM 1594 O O . THR A 1 200 ? -0.053 -3.752 14.933 1.00 73.38 200 THR A O 1
ATOM 1597 N N . LYS A 1 201 ? 0.203 -4.684 16.955 1.00 77.38 201 LYS A N 1
ATOM 1598 C CA . LYS A 1 201 ? 1.674 -4.792 16.899 1.00 77.38 201 LYS A CA 1
ATOM 1599 C C . LYS A 1 201 ? 2.199 -5.664 15.749 1.00 77.38 201 LYS A C 1
ATOM 1601 O O . LYS A 1 201 ? 3.310 -5.449 15.283 1.00 77.38 201 LYS A O 1
ATOM 1606 N N . PHE A 1 202 ? 1.418 -6.646 15.292 1.00 82.88 202 PHE A N 1
ATOM 1607 C CA . PHE A 1 202 ? 1.814 -7.547 14.200 1.00 82.88 202 PHE A CA 1
ATOM 1608 C C . PHE A 1 202 ? 1.359 -7.061 12.823 1.00 82.88 202 PHE A C 1
ATOM 1610 O O . PHE A 1 202 ? 1.670 -7.696 11.819 1.00 82.88 202 PHE A O 1
ATOM 1617 N N . THR A 1 203 ? 0.654 -5.927 12.758 1.00 84.06 203 THR A N 1
ATOM 1618 C CA . THR A 1 203 ? 0.180 -5.331 11.503 1.00 84.06 203 THR A CA 1
ATOM 1619 C C . THR A 1 203 ? 1.274 -5.260 10.431 1.00 84.06 203 THR A C 1
ATOM 1621 O O . THR A 1 203 ? 1.035 -5.802 9.356 1.00 84.06 203 THR A O 1
ATOM 1624 N N . PRO A 1 204 ? 2.473 -4.688 10.666 1.00 86.19 204 PRO A N 1
ATOM 1625 C CA . PRO A 1 204 ? 3.471 -4.564 9.605 1.00 86.19 204 PRO A CA 1
ATOM 1626 C C . PRO A 1 204 ? 3.923 -5.922 9.072 1.00 86.19 204 PRO A C 1
ATOM 1628 O O . PRO A 1 204 ? 3.977 -6.095 7.863 1.00 86.19 204 PRO A O 1
ATOM 1631 N N . ALA A 1 205 ? 4.126 -6.916 9.944 1.00 88.88 205 ALA A N 1
ATOM 1632 C CA . ALA A 1 205 ? 4.489 -8.270 9.530 1.00 88.88 205 ALA A CA 1
ATOM 1633 C C . ALA A 1 205 ? 3.405 -8.926 8.656 1.00 88.88 205 ALA A C 1
ATOM 1635 O O . ALA A 1 205 ? 3.723 -9.599 7.677 1.00 88.88 205 ALA A O 1
ATOM 1636 N N . ILE A 1 206 ? 2.125 -8.701 8.978 1.00 89.62 206 ILE A N 1
ATOM 1637 C CA . ILE A 1 206 ? 0.997 -9.194 8.178 1.00 89.62 206 ILE A CA 1
ATOM 1638 C C . ILE A 1 206 ? 1.011 -8.534 6.795 1.00 89.62 206 ILE A C 1
ATOM 1640 O O . ILE A 1 206 ? 0.939 -9.244 5.796 1.00 89.62 206 ILE A O 1
ATOM 1644 N N . TYR A 1 207 ? 1.158 -7.206 6.717 1.00 87.62 207 TYR A N 1
ATOM 1645 C CA . TYR A 1 207 ? 1.277 -6.497 5.436 1.00 87.62 207 TYR A CA 1
ATOM 1646 C C . TYR A 1 207 ? 2.463 -7.024 4.621 1.00 87.62 207 TYR A C 1
ATOM 1648 O O . TYR A 1 207 ? 2.284 -7.415 3.472 1.00 87.62 207 TYR A O 1
ATOM 1656 N N . THR A 1 208 ? 3.646 -7.141 5.226 1.00 89.06 208 THR A N 1
ATOM 1657 C CA . THR A 1 208 ? 4.840 -7.691 4.573 1.00 89.06 208 THR A CA 1
ATOM 1658 C C . THR A 1 208 ? 4.593 -9.082 3.998 1.00 89.06 208 THR A C 1
ATOM 1660 O O . THR A 1 208 ? 4.910 -9.324 2.832 1.00 89.06 208 THR A O 1
ATOM 1663 N N . PHE A 1 209 ? 4.007 -9.990 4.782 1.00 90.69 209 PHE A N 1
ATOM 1664 C CA . PHE A 1 209 ? 3.711 -11.348 4.335 1.00 90.69 209 PHE A CA 1
ATOM 1665 C C . PHE A 1 209 ? 2.734 -11.350 3.159 1.00 90.69 209 PHE A C 1
ATOM 1667 O O . PHE A 1 209 ? 3.032 -11.932 2.122 1.00 90.69 209 PHE A O 1
ATOM 1674 N N . TYR A 1 210 ? 1.599 -10.664 3.292 1.00 90.81 210 TYR A N 1
ATOM 1675 C CA . TYR A 1 210 ? 0.543 -10.658 2.281 1.00 90.81 210 TYR A CA 1
ATOM 1676 C C . TYR A 1 210 ? 0.980 -10.017 0.966 1.00 90.81 210 TYR A C 1
ATOM 1678 O O . TYR A 1 210 ? 0.702 -10.557 -0.103 1.00 90.81 210 TYR A O 1
ATOM 1686 N N . TYR A 1 211 ? 1.712 -8.908 1.035 1.00 87.25 211 TYR A N 1
ATOM 1687 C CA . TYR A 1 211 ? 2.227 -8.231 -0.150 1.00 87.25 211 TYR A CA 1
ATOM 1688 C C . TYR A 1 211 ? 3.284 -9.076 -0.862 1.00 87.25 211 TYR A C 1
ATOM 1690 O O . TYR A 1 211 ? 3.242 -9.210 -2.084 1.00 87.25 211 TYR A O 1
ATOM 1698 N N . THR A 1 212 ? 4.192 -9.706 -0.111 1.00 87.38 212 THR A N 1
ATOM 1699 C CA . THR A 1 212 ? 5.197 -10.613 -0.688 1.00 87.38 212 THR A CA 1
ATOM 1700 C C . THR A 1 212 ? 4.533 -11.853 -1.288 1.00 87.38 212 THR A C 1
ATOM 1702 O O . THR A 1 212 ? 4.833 -12.233 -2.416 1.00 87.38 212 THR A O 1
ATOM 1705 N N . PHE A 1 213 ? 3.580 -12.455 -0.575 1.00 88.50 213 PHE A N 1
ATOM 1706 C CA . PHE A 1 213 ? 2.842 -13.628 -1.036 1.00 88.50 213 PHE A CA 1
ATOM 1707 C C . PHE A 1 213 ? 2.061 -13.341 -2.321 1.00 88.50 213 PHE A C 1
ATOM 1709 O O . PHE A 1 213 ? 2.171 -14.090 -3.288 1.00 88.50 213 PHE A O 1
ATOM 1716 N N . ALA A 1 214 ? 1.324 -12.230 -2.374 1.00 86.75 214 ALA A N 1
ATOM 1717 C CA . ALA A 1 214 ? 0.571 -11.849 -3.562 1.00 86.75 214 ALA A CA 1
ATOM 1718 C C . ALA A 1 214 ? 1.475 -11.603 -4.776 1.00 86.75 214 ALA A C 1
ATOM 1720 O O . ALA A 1 214 ? 1.120 -11.979 -5.891 1.00 86.75 214 ALA A O 1
ATOM 1721 N N . ARG A 1 215 ? 2.661 -11.021 -4.560 1.00 80.75 215 ARG A N 1
ATOM 1722 C CA . ARG A 1 215 ? 3.680 -10.844 -5.604 1.00 80.75 215 ARG A CA 1
ATOM 1723 C C . ARG A 1 215 ? 4.195 -12.173 -6.149 1.00 80.75 215 ARG A C 1
ATOM 1725 O O . ARG A 1 215 ? 4.409 -12.278 -7.351 1.00 80.75 215 ARG A O 1
ATOM 1732 N N . VAL A 1 216 ? 4.398 -13.171 -5.290 1.00 82.88 216 VAL A N 1
ATOM 1733 C CA . VAL A 1 216 ? 4.839 -14.512 -5.707 1.00 82.88 216 VAL A CA 1
ATOM 1734 C C . VAL A 1 216 ? 3.719 -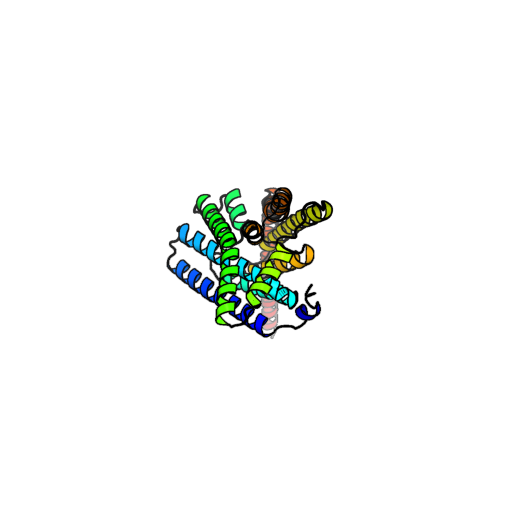15.257 -6.438 1.00 82.88 216 VAL A C 1
ATOM 1736 O O . VAL A 1 216 ? 3.981 -15.897 -7.451 1.00 82.88 216 VAL A O 1
ATOM 1739 N N . LEU A 1 217 ? 2.479 -15.156 -5.951 1.00 84.56 217 LEU A N 1
ATOM 1740 C CA . LEU A 1 217 ? 1.337 -15.903 -6.479 1.00 84.56 217 LEU A CA 1
ATOM 1741 C C . LEU A 1 217 ? 0.789 -15.330 -7.794 1.00 84.56 217 LEU A C 1
ATOM 1743 O O . LEU A 1 217 ? 0.564 -16.073 -8.744 1.00 84.56 217 LEU A O 1
ATOM 1747 N N . ILE A 1 218 ? 0.518 -14.024 -7.826 1.00 80.75 218 ILE A N 1
ATOM 1748 C CA . ILE A 1 218 ? -0.155 -13.347 -8.947 1.00 80.75 218 ILE A CA 1
ATOM 1749 C C . ILE A 1 218 ? 0.875 -12.758 -9.916 1.00 80.75 218 ILE A C 1
ATOM 1751 O O . ILE A 1 218 ? 0.623 -12.652 -11.115 1.00 80.75 218 ILE A O 1
ATOM 1755 N N . GLY A 1 219 ? 2.051 -12.392 -9.405 1.00 73.12 219 GLY A N 1
ATOM 1756 C CA . GLY A 1 219 ? 3.060 -11.656 -10.151 1.00 73.12 219 GLY A CA 1
ATOM 1757 C C . GLY A 1 219 ? 2.932 -10.145 -9.963 1.00 73.12 219 GLY A C 1
ATOM 1758 O O . GLY A 1 219 ? 2.489 -9.642 -8.929 1.00 73.12 219 GLY A O 1
ATOM 1759 N N . PHE A 1 220 ? 3.397 -9.402 -10.958 1.00 65.00 220 PHE A N 1
ATOM 1760 C CA . PHE A 1 220 ? 3.435 -7.943 -10.959 1.00 65.00 220 PHE A CA 1
ATOM 1761 C C . PHE A 1 220 ? 2.083 -7.371 -11.439 1.00 65.00 220 PHE A C 1
ATOM 1763 O O . PHE A 1 220 ? 1.575 -7.902 -12.428 1.00 65.00 220 PHE A O 1
ATOM 1770 N N . PRO A 1 221 ? 1.477 -6.337 -10.802 1.00 58.03 221 PRO A N 1
ATOM 1771 C CA . PRO A 1 221 ? 1.950 -5.484 -9.691 1.00 58.03 221 PRO A CA 1
ATOM 1772 C C . PRO A 1 221 ? 1.684 -5.965 -8.245 1.00 58.03 221 PRO A C 1
ATOM 1774 O O . PRO A 1 221 ? 2.097 -5.297 -7.298 1.00 58.03 221 PRO A O 1
ATOM 1777 N N . GLY A 1 222 ? 1.071 -7.129 -8.027 1.00 70.12 222 GLY A N 1
ATOM 1778 C CA . GLY A 1 222 ? 0.829 -7.675 -6.678 1.00 70.12 222 GLY A CA 1
ATOM 1779 C C . GLY A 1 222 ? -0.356 -7.035 -5.934 1.00 70.12 222 GLY A C 1
ATOM 1780 O O . GLY A 1 222 ? -1.285 -6.540 -6.555 1.00 70.12 222 GLY A O 1
ATOM 1781 N N . PHE A 1 223 ? -0.366 -7.090 -4.596 1.00 78.50 223 PHE A N 1
ATOM 1782 C CA . PHE A 1 223 ? -1.482 -6.662 -3.726 1.00 78.50 223 PHE A CA 1
ATOM 1783 C C . PHE A 1 223 ? -1.328 -5.208 -3.229 1.00 78.50 223 PHE A C 1
ATOM 1785 O O . PHE A 1 223 ? -1.315 -4.955 -2.031 1.00 78.50 223 PHE A O 1
ATOM 1792 N N . ASP A 1 224 ? -1.163 -4.234 -4.129 1.00 81.62 224 ASP A N 1
ATOM 1793 C CA . ASP A 1 224 ? -1.110 -2.809 -3.755 1.00 81.62 224 ASP A CA 1
ATOM 1794 C C . ASP A 1 224 ? -1.859 -1.922 -4.759 1.00 81.62 224 ASP A C 1
ATOM 1796 O O . ASP A 1 224 ? -1.460 -1.791 -5.916 1.00 81.62 224 ASP A O 1
ATOM 1800 N N . VAL A 1 225 ? -2.929 -1.274 -4.290 1.00 86.12 225 VAL A N 1
ATOM 1801 C CA . VAL A 1 225 ? -3.777 -0.370 -5.084 1.00 86.12 225 VAL A CA 1
ATOM 1802 C C . VAL A 1 225 ? -3.026 0.884 -5.534 1.00 86.12 225 VAL A C 1
ATOM 1804 O O . VAL A 1 225 ? -3.185 1.316 -6.672 1.00 86.12 225 VAL A O 1
ATOM 1807 N N . MET A 1 226 ? -2.227 1.482 -4.650 1.00 87.38 226 MET A N 1
ATOM 1808 C CA . MET A 1 226 ? -1.519 2.736 -4.913 1.00 87.38 226 MET A CA 1
ATOM 1809 C C . MET A 1 226 ? -0.367 2.517 -5.879 1.00 87.38 226 MET A C 1
ATOM 1811 O O . MET A 1 226 ? -0.209 3.260 -6.844 1.00 87.38 226 MET A O 1
ATOM 1815 N N . TYR A 1 227 ? 0.381 1.441 -5.682 1.00 81.38 227 TYR A N 1
ATOM 1816 C CA . TYR A 1 227 ? 1.413 1.046 -6.624 1.00 81.38 227 TYR A CA 1
ATOM 1817 C C . TYR A 1 227 ? 0.834 0.644 -7.986 1.00 81.38 227 TYR A C 1
ATOM 1819 O O . TYR A 1 227 ? 1.387 0.982 -9.024 1.00 81.38 227 TYR A O 1
ATOM 1827 N N . SER A 1 228 ? -0.316 -0.035 -8.017 1.00 82.06 228 SER A N 1
ATOM 1828 C CA . SER A 1 228 ? -0.982 -0.349 -9.288 1.00 82.06 228 SER A CA 1
ATOM 1829 C C . SER A 1 228 ? -1.461 0.921 -9.994 1.00 82.06 228 SER A C 1
ATOM 1831 O O . SER A 1 228 ? -1.301 1.050 -11.202 1.00 82.06 228 SER A O 1
ATOM 1833 N N . PHE A 1 229 ? -1.973 1.905 -9.249 1.00 84.25 229 PHE A N 1
ATOM 1834 C CA . PHE A 1 229 ? -2.356 3.202 -9.808 1.00 84.25 229 PHE A CA 1
ATOM 1835 C C . PHE A 1 229 ? -1.169 3.958 -10.413 1.00 84.25 229 PHE A C 1
ATOM 1837 O O . PHE A 1 229 ? -1.311 4.571 -11.470 1.00 84.25 229 PHE A O 1
ATOM 1844 N N . SER A 1 230 ? 0.012 3.893 -9.793 1.00 81.62 230 SER A N 1
ATOM 1845 C CA . SER A 1 230 ? 1.187 4.602 -10.305 1.00 81.62 230 SER A CA 1
ATOM 1846 C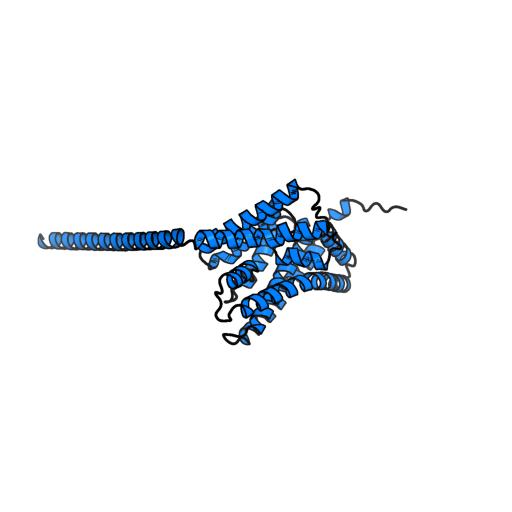 C . SER A 1 230 ? 1.661 4.100 -11.675 1.00 81.62 230 SER A C 1
ATOM 1848 O O . SER A 1 230 ? 2.385 4.819 -12.358 1.00 81.62 230 SER A O 1
ATOM 1850 N N . HIS A 1 231 ? 1.194 2.934 -12.140 1.00 73.75 231 HIS A N 1
ATOM 1851 C CA . HIS A 1 231 ? 1.453 2.447 -13.502 1.00 73.75 231 HIS A CA 1
ATOM 1852 C C . HIS A 1 231 ? 0.874 3.367 -14.570 1.00 73.75 231 HIS A C 1
ATOM 1854 O O . HIS A 1 231 ? 1.469 3.522 -15.635 1.00 73.75 231 HIS A O 1
ATOM 1860 N N . LEU A 1 232 ? -0.259 4.012 -14.277 1.00 72.19 232 LEU A N 1
ATOM 1861 C CA . LEU A 1 232 ? -0.902 4.951 -15.194 1.00 72.19 232 LEU A CA 1
ATOM 1862 C C . LEU A 1 232 ? -0.035 6.191 -15.458 1.00 72.19 232 LEU A C 1
ATOM 1864 O O . LEU A 1 232 ? -0.270 6.894 -16.434 1.00 72.19 232 LEU A O 1
ATOM 1868 N N . ALA A 1 233 ? 0.952 6.467 -14.598 1.00 72.62 233 ALA A N 1
ATOM 1869 C CA . ALA A 1 233 ? 1.869 7.589 -14.766 1.00 72.62 233 ALA A CA 1
ATOM 1870 C C . ALA A 1 233 ? 3.044 7.281 -15.711 1.00 72.62 233 ALA A C 1
ATOM 1872 O O . ALA A 1 233 ? 3.646 8.214 -16.233 1.00 72.62 233 ALA A O 1
ATOM 1873 N N . VAL A 1 234 ? 3.386 6.002 -15.914 1.00 69.19 234 VAL A N 1
ATOM 1874 C CA . VAL A 1 234 ? 4.608 5.580 -16.632 1.00 69.19 234 VAL A CA 1
ATOM 1875 C C . VAL A 1 234 ? 4.285 4.840 -17.927 1.00 69.19 234 VAL A C 1
ATOM 1877 O O . VAL A 1 234 ? 4.973 5.007 -18.928 1.00 69.19 234 VAL A O 1
ATOM 1880 N N . CYS A 1 235 ? 3.226 4.031 -17.936 1.00 73.19 235 CYS A N 1
ATOM 1881 C CA . CYS A 1 235 ? 2.924 3.162 -19.062 1.00 73.19 235 CYS A CA 1
ATOM 1882 C C . CYS A 1 235 ? 1.920 3.789 -20.035 1.00 73.19 235 CYS A C 1
ATOM 1884 O O . CYS A 1 235 ? 0.835 4.221 -19.647 1.00 73.19 235 CYS A O 1
ATOM 1886 N N . SER A 1 236 ? 2.239 3.728 -21.330 1.00 70.06 236 SER A N 1
ATOM 1887 C CA . SER A 1 236 ? 1.290 4.002 -22.418 1.00 70.06 236 SER A CA 1
ATOM 1888 C C . SER A 1 236 ? 0.404 2.775 -22.671 1.00 70.06 236 SER A C 1
ATOM 1890 O O . SER A 1 236 ? 0.582 2.060 -23.654 1.00 70.06 236 SER A O 1
ATOM 1892 N N . LEU A 1 237 ? -0.508 2.491 -21.739 1.00 69.31 237 LEU A N 1
ATOM 1893 C CA . LEU A 1 237 ? -1.425 1.348 -21.821 1.00 69.31 237 LEU A CA 1
ATOM 1894 C C . LEU A 1 237 ? -2.602 1.636 -22.759 1.00 69.31 237 LEU A C 1
ATOM 1896 O O . LEU A 1 237 ? -3.108 2.761 -22.822 1.00 69.31 237 LEU A O 1
ATOM 1900 N N . LYS A 1 238 ? -3.093 0.600 -23.445 1.00 75.56 238 LYS A N 1
ATOM 1901 C CA . LYS A 1 238 ? -4.362 0.681 -24.182 1.00 75.56 238 LYS A CA 1
ATOM 1902 C C . LYS A 1 238 ? -5.541 0.741 -23.209 1.00 75.56 238 LYS A C 1
ATOM 1904 O O . LYS A 1 238 ? -5.459 0.274 -22.075 1.00 75.56 238 LYS A O 1
ATOM 1909 N N . THR A 1 239 ? -6.682 1.255 -23.666 1.00 75.81 239 THR A N 1
ATOM 1910 C CA . THR A 1 239 ? -7.897 1.390 -22.843 1.00 75.81 239 THR A CA 1
ATOM 1911 C C . THR A 1 239 ? -8.339 0.068 -22.200 1.00 75.81 239 THR A C 1
ATOM 1913 O O . THR A 1 239 ? -8.684 0.051 -21.019 1.00 75.81 239 THR A O 1
ATOM 1916 N N . ASP A 1 240 ? -8.261 -1.045 -22.931 1.00 73.62 240 ASP A N 1
ATOM 1917 C CA . ASP A 1 240 ? -8.671 -2.368 -22.434 1.00 73.62 240 ASP A CA 1
ATOM 1918 C C . ASP A 1 240 ? -7.711 -2.929 -21.369 1.00 73.62 240 ASP A C 1
ATOM 1920 O O . ASP A 1 240 ? -8.114 -3.662 -20.462 1.00 73.62 240 ASP A O 1
ATOM 1924 N N . GLU A 1 241 ? -6.431 -2.564 -21.440 1.00 77.38 241 GLU A N 1
ATOM 1925 C CA . GLU A 1 241 ? -5.413 -2.917 -20.444 1.00 77.38 241 GLU A CA 1
ATOM 1926 C C . GLU A 1 241 ? -5.581 -2.064 -19.181 1.00 77.38 241 GLU A C 1
ATOM 1928 O O . GLU A 1 241 ? -5.518 -2.579 -18.065 1.00 77.38 241 GLU A O 1
ATOM 1933 N N . ILE A 1 242 ? -5.895 -0.774 -19.338 1.00 79.00 242 ILE A N 1
ATOM 1934 C CA . ILE A 1 242 ? -6.215 0.117 -18.214 1.00 79.00 242 ILE A CA 1
ATOM 1935 C C . ILE A 1 242 ? -7.423 -0.418 -17.443 1.00 79.00 242 ILE A C 1
ATOM 1937 O O . ILE A 1 242 ? -7.379 -0.515 -16.215 1.00 79.00 242 ILE A O 1
ATOM 1941 N N . LEU A 1 243 ? -8.493 -0.793 -18.151 1.00 81.81 243 LEU A N 1
ATOM 1942 C CA . LEU A 1 243 ? -9.715 -1.286 -17.523 1.00 81.81 243 LEU A CA 1
ATOM 1943 C C . LEU A 1 243 ? -9.458 -2.571 -16.733 1.00 81.81 243 LEU A C 1
ATOM 1945 O O . LEU A 1 243 ? -9.874 -2.690 -15.580 1.00 81.81 243 LEU A O 1
ATOM 1949 N N . GLY A 1 244 ? -8.750 -3.527 -17.329 1.00 81.00 244 GLY A N 1
ATOM 1950 C CA . GLY A 1 244 ? -8.452 -4.786 -16.665 1.00 81.00 244 GLY A CA 1
ATOM 1951 C C . GLY A 1 244 ? -7.546 -4.618 -15.434 1.00 81.00 244 GLY A C 1
ATOM 1952 O O . GLY A 1 244 ? -7.776 -5.273 -14.409 1.00 81.00 244 GLY A O 1
ATOM 1953 N N . LEU A 1 245 ? -6.567 -3.707 -15.501 1.00 80.31 245 LEU A N 1
ATOM 1954 C CA . LEU A 1 245 ? -5.668 -3.397 -14.391 1.00 80.31 245 LEU A CA 1
ATOM 1955 C C . LEU A 1 245 ? -6.440 -2.717 -13.259 1.00 80.31 245 LEU A C 1
ATOM 1957 O O . LEU A 1 245 ? -6.345 -3.132 -12.104 1.00 80.31 245 LEU A O 1
ATOM 1961 N N . PHE A 1 246 ? -7.278 -1.739 -13.599 1.00 84.81 246 PHE A N 1
ATOM 1962 C CA . PHE A 1 246 ? -8.149 -1.051 -12.653 1.00 84.81 246 PHE A CA 1
ATOM 1963 C C . PHE A 1 246 ? -9.088 -2.028 -11.930 1.00 84.81 246 PHE A C 1
ATOM 1965 O O . PHE A 1 246 ? -9.163 -2.038 -10.699 1.00 84.81 246 PHE A O 1
ATOM 1972 N N . LEU A 1 247 ? -9.767 -2.907 -12.672 1.00 88.12 247 LEU A N 1
ATOM 1973 C CA . LEU A 1 247 ? -10.697 -3.874 -12.089 1.00 88.12 247 LEU A CA 1
ATOM 1974 C C . LEU A 1 247 ? -9.988 -4.891 -11.185 1.00 88.12 247 LEU A C 1
ATOM 1976 O O . LEU A 1 247 ? -10.454 -5.147 -10.074 1.00 88.12 247 LEU A O 1
ATOM 1980 N N . SER A 1 248 ? -8.860 -5.446 -11.630 1.00 86.94 248 SER A N 1
ATOM 1981 C CA . SER A 1 248 ? -8.161 -6.513 -10.900 1.00 86.94 248 SER A CA 1
ATOM 1982 C C . SER A 1 248 ? -7.376 -6.001 -9.699 1.00 86.94 248 SER A C 1
ATOM 1984 O O . SER A 1 248 ? -7.354 -6.655 -8.663 1.00 86.94 248 SER A O 1
ATOM 1986 N N . TYR A 1 249 ? -6.729 -4.844 -9.817 1.00 85.81 249 TYR A N 1
ATOM 1987 C CA . TYR A 1 249 ? -5.738 -4.395 -8.838 1.00 85.81 249 TYR A CA 1
ATOM 1988 C C . TYR A 1 249 ? -6.169 -3.176 -8.024 1.00 85.81 249 TYR A C 1
ATOM 1990 O O . TYR A 1 249 ? -5.555 -2.887 -6.999 1.00 85.81 249 TYR A O 1
ATOM 1998 N N . MET A 1 250 ? -7.243 -2.488 -8.420 1.00 88.25 250 MET A N 1
ATOM 1999 C CA . MET A 1 250 ? -7.825 -1.407 -7.620 1.00 88.25 250 MET A CA 1
ATOM 2000 C C . MET A 1 250 ? -9.184 -1.803 -7.048 1.00 88.25 250 MET A C 1
ATOM 2002 O O . MET A 1 250 ? -9.380 -1.738 -5.836 1.00 88.25 250 MET A O 1
ATOM 2006 N N . VAL A 1 251 ? -10.112 -2.265 -7.891 1.00 90.69 251 VAL A N 1
ATOM 2007 C CA . VAL A 1 251 ? -11.486 -2.569 -7.458 1.00 90.69 251 VAL A CA 1
ATOM 2008 C C . VAL A 1 251 ? -11.558 -3.867 -6.655 1.00 90.69 251 VAL A C 1
ATOM 2010 O O . VAL A 1 251 ? -12.031 -3.851 -5.520 1.00 90.69 251 VAL A O 1
ATOM 2013 N N . ALA A 1 252 ? -11.072 -4.983 -7.200 1.00 92.19 252 ALA A N 1
ATOM 2014 C CA . ALA A 1 252 ? -11.127 -6.294 -6.549 1.00 92.19 252 ALA A CA 1
ATOM 2015 C C . ALA A 1 252 ? -10.592 -6.320 -5.101 1.00 92.19 252 ALA A C 1
ATOM 2017 O O . ALA A 1 252 ? -11.313 -6.804 -4.222 1.00 92.19 252 ALA A O 1
ATOM 2018 N N . PRO A 1 253 ? -9.397 -5.786 -4.780 1.00 92.06 253 PRO A N 1
ATOM 2019 C CA . PRO A 1 253 ? -8.912 -5.830 -3.403 1.00 92.06 253 PRO A CA 1
ATOM 2020 C C . PRO A 1 253 ? -9.740 -4.937 -2.460 1.00 92.06 253 PRO A C 1
ATOM 2022 O O . PRO A 1 253 ? -9.973 -5.315 -1.311 1.00 92.06 253 PRO A O 1
ATOM 2025 N N . VAL A 1 254 ? -10.275 -3.801 -2.930 1.00 91.69 254 VAL A N 1
ATOM 2026 C CA . VAL A 1 254 ? -11.202 -2.968 -2.135 1.00 91.69 254 VAL A CA 1
ATOM 2027 C C . VAL A 1 254 ? -12.510 -3.713 -1.864 1.00 91.69 254 VAL A C 1
ATOM 2029 O O . VAL A 1 254 ? -12.992 -3.715 -0.730 1.00 91.69 254 VAL A O 1
ATOM 2032 N N . VAL A 1 255 ? -13.057 -4.398 -2.872 1.00 93.06 255 VAL A N 1
ATOM 2033 C CA . VAL A 1 255 ? -14.255 -5.235 -2.727 1.00 93.06 255 VAL A CA 1
ATOM 2034 C C . VAL A 1 255 ? -14.011 -6.342 -1.705 1.00 93.06 255 VAL A C 1
ATOM 2036 O O . VAL A 1 255 ? -14.779 -6.456 -0.755 1.00 93.06 255 VAL A O 1
ATOM 2039 N N . GLY A 1 256 ? -12.923 -7.108 -1.825 1.00 92.12 256 GLY A N 1
ATOM 2040 C CA . GLY A 1 256 ? -12.591 -8.164 -0.863 1.00 92.12 256 GLY A CA 1
ATOM 2041 C C . GLY A 1 256 ? -12.451 -7.647 0.572 1.00 92.12 256 GLY A C 1
ATOM 2042 O O . GLY A 1 256 ? -12.999 -8.239 1.508 1.00 92.12 256 GLY A O 1
ATOM 2043 N N . TRP A 1 257 ? -11.794 -6.496 0.745 1.00 91.56 257 TRP A N 1
ATOM 2044 C CA . TRP A 1 257 ? -11.636 -5.844 2.045 1.00 91.56 257 TRP A CA 1
ATOM 2045 C C . TRP A 1 257 ? -12.981 -5.453 2.671 1.00 91.56 257 TRP A C 1
ATOM 2047 O O . TRP A 1 257 ? -13.260 -5.794 3.826 1.00 91.56 257 TRP A O 1
ATOM 2057 N N . LEU A 1 258 ? -13.836 -4.764 1.907 1.00 90.56 258 LEU A N 1
ATOM 2058 C CA . LEU A 1 258 ? -15.144 -4.303 2.373 1.00 90.56 258 LEU A CA 1
ATOM 2059 C C . LEU A 1 258 ? -16.116 -5.467 2.589 1.00 90.56 258 LEU A C 1
ATOM 2061 O O . LEU A 1 258 ? -16.805 -5.490 3.607 1.00 90.56 258 LEU A O 1
ATOM 2065 N N . CYS A 1 259 ? -16.144 -6.466 1.703 1.00 90.06 259 CYS A N 1
ATOM 2066 C CA . CYS A 1 259 ? -16.962 -7.669 1.863 1.00 90.06 259 CYS A CA 1
ATOM 2067 C C . CYS A 1 259 ? -16.639 -8.391 3.174 1.00 90.06 259 CYS A C 1
ATOM 2069 O O . CYS A 1 259 ? -17.550 -8.735 3.926 1.00 90.06 259 CYS A O 1
ATOM 2071 N N . CYS A 1 260 ? -15.352 -8.564 3.496 1.00 88.31 260 CYS A N 1
ATOM 2072 C CA . CYS A 1 260 ? -14.949 -9.136 4.778 1.00 88.31 260 CYS A CA 1
ATOM 2073 C C . CYS A 1 260 ? -15.474 -8.300 5.953 1.00 88.31 260 CYS A C 1
ATOM 2075 O O . CYS A 1 260 ? -16.018 -8.849 6.911 1.00 88.31 260 CYS A O 1
ATOM 2077 N N . ARG A 1 261 ? -15.385 -6.966 5.865 1.00 82.94 261 ARG A N 1
ATOM 2078 C CA . ARG A 1 261 ? -15.920 -6.080 6.902 1.00 82.94 261 ARG A CA 1
ATOM 2079 C C . ARG A 1 261 ? -17.429 -6.249 7.081 1.00 82.94 261 ARG A C 1
ATOM 2081 O O . ARG A 1 261 ? -17.859 -6.431 8.214 1.00 82.94 261 ARG A O 1
ATOM 2088 N N . PHE A 1 262 ? -18.204 -6.250 5.998 1.00 84.00 262 PHE A N 1
ATOM 2089 C CA . PHE A 1 262 ? -19.656 -6.458 6.036 1.00 84.00 262 PHE A CA 1
ATOM 2090 C C . PHE A 1 262 ? -20.043 -7.812 6.644 1.00 84.00 262 PHE A C 1
ATOM 2092 O O . PHE A 1 262 ? -20.970 -7.880 7.449 1.00 84.00 262 PHE A O 1
ATOM 2099 N N . LEU A 1 263 ? -19.316 -8.884 6.317 1.00 83.94 263 LEU A N 1
ATOM 2100 C CA . LEU A 1 263 ? -19.560 -10.212 6.890 1.00 83.94 263 LEU A CA 1
ATOM 2101 C C . LEU A 1 263 ? -19.248 -10.261 8.396 1.00 83.94 263 LEU A C 1
ATOM 2103 O O . LEU A 1 263 ? -19.979 -10.889 9.166 1.00 83.94 263 LEU A O 1
ATOM 2107 N N . LEU A 1 264 ? -18.193 -9.569 8.834 1.00 76.81 264 LEU A N 1
ATOM 2108 C CA . LEU A 1 264 ? -17.791 -9.511 10.242 1.00 76.81 264 LEU A CA 1
ATOM 2109 C C . LEU A 1 264 ? -18.669 -8.575 11.091 1.00 76.81 264 LEU A C 1
ATOM 2111 O O . LEU A 1 264 ? -18.864 -8.846 12.274 1.00 76.81 264 LEU A O 1
ATOM 2115 N N . ASP A 1 265 ? -19.206 -7.503 10.505 1.00 64.38 265 ASP A N 1
ATOM 2116 C CA . ASP A 1 265 ? -20.104 -6.541 11.167 1.00 64.38 265 ASP A CA 1
ATOM 2117 C C . ASP A 1 265 ? -21.592 -6.863 11.018 1.00 64.38 265 ASP A C 1
ATOM 2119 O O . ASP A 1 265 ? -22.428 -6.151 11.582 1.00 64.38 265 ASP A O 1
ATOM 2123 N N . SER A 1 266 ? -21.946 -7.931 10.297 1.00 58.59 266 SER A N 1
ATOM 2124 C CA . SER A 1 266 ? -23.327 -8.401 10.251 1.00 58.59 266 SER A CA 1
ATOM 2125 C C . SER A 1 266 ? -23.876 -8.523 11.683 1.00 58.59 266 SER A C 1
ATOM 2127 O O . SER A 1 266 ? -23.184 -9.050 12.565 1.00 58.59 266 SER A O 1
ATOM 2129 N N . PRO A 1 267 ? -25.110 -8.050 11.955 1.00 49.72 267 PRO A N 1
ATOM 2130 C CA . PRO A 1 267 ? -25.705 -8.089 13.294 1.00 49.72 267 PRO A CA 1
ATOM 2131 C C . PRO A 1 267 ? -25.695 -9.502 13.899 1.00 49.72 267 PRO A C 1
ATOM 2133 O O . PRO A 1 267 ? -25.608 -9.662 15.118 1.00 49.72 267 PRO A O 1
ATOM 2136 N N . ILE A 1 268 ? -25.692 -10.528 13.045 1.00 52.69 268 ILE A N 1
ATOM 2137 C CA . ILE A 1 268 ? -25.547 -11.935 13.415 1.00 52.69 268 ILE A CA 1
ATOM 2138 C C . ILE A 1 268 ? -24.167 -12.179 14.047 1.00 52.69 268 ILE A C 1
ATOM 2140 O O . ILE A 1 268 ? -24.086 -12.635 15.188 1.00 52.69 268 ILE A O 1
ATOM 2144 N N . THR A 1 269 ? -23.090 -11.792 13.366 1.00 53.84 269 THR A N 1
ATOM 2145 C CA . THR A 1 269 ? -21.697 -11.986 13.793 1.00 53.84 269 THR A CA 1
ATOM 2146 C C . THR A 1 269 ? -21.351 -11.153 15.031 1.00 53.84 269 THR A C 1
ATOM 2148 O O . THR A 1 269 ? -20.740 -11.661 15.971 1.00 53.84 269 THR A O 1
ATOM 2151 N N . ALA A 1 270 ? -21.830 -9.906 15.116 1.00 54.69 270 ALA A N 1
ATOM 2152 C CA . ALA A 1 270 ? -21.644 -9.054 16.295 1.00 54.69 270 ALA A CA 1
ATOM 2153 C C . ALA A 1 270 ? -22.354 -9.610 17.546 1.00 54.69 270 ALA A C 1
ATOM 2155 O O . ALA A 1 270 ? -21.844 -9.493 18.667 1.00 54.69 270 ALA A O 1
ATOM 2156 N N . SER A 1 271 ? -23.521 -10.239 17.369 1.00 53.78 271 SER A N 1
ATOM 2157 C CA . SER A 1 271 ? -24.240 -10.908 18.457 1.00 53.78 271 SER A CA 1
ATOM 2158 C C . SER A 1 271 ? -23.517 -12.173 18.933 1.00 53.78 271 SER A C 1
ATOM 2160 O O . SER A 1 271 ? -23.454 -12.420 20.140 1.00 53.78 271 SER A O 1
ATOM 2162 N N . GLN A 1 272 ? -22.915 -12.937 18.016 1.00 58.22 272 GLN A N 1
ATOM 2163 C CA . GLN A 1 272 ? -22.138 -14.130 18.347 1.00 58.22 272 GLN A CA 1
ATOM 2164 C C . GLN A 1 272 ? -20.828 -13.775 19.054 1.00 58.22 272 GLN A C 1
ATOM 2166 O O . GLN A 1 272 ? -20.561 -14.325 20.118 1.00 58.22 272 GLN A O 1
ATOM 2171 N N . LEU A 1 273 ? -20.096 -12.764 18.577 1.00 61.81 273 LEU A N 1
ATOM 2172 C CA . LEU A 1 273 ? -18.853 -12.307 19.209 1.00 61.81 273 LEU A CA 1
ATOM 2173 C C . LEU A 1 273 ? -19.082 -11.769 20.635 1.00 61.81 273 LEU A C 1
ATOM 2175 O O . LEU A 1 273 ? -18.256 -11.958 21.528 1.00 61.81 273 LEU A O 1
ATOM 2179 N N . LYS A 1 274 ? -20.224 -11.104 20.879 1.00 69.06 274 LYS A N 1
ATOM 2180 C CA . LYS A 1 274 ? -20.635 -10.681 22.231 1.00 69.06 274 LYS A CA 1
ATOM 2181 C C . LYS A 1 274 ? -20.958 -11.871 23.134 1.00 69.06 274 LYS A C 1
ATOM 2183 O O . LYS A 1 274 ? -20.611 -11.834 24.314 1.00 69.06 274 LYS A O 1
ATOM 2188 N N . LYS A 1 275 ? -21.624 -12.905 22.608 1.00 69.69 275 LYS A N 1
ATOM 2189 C CA . LYS A 1 275 ? -21.923 -14.136 23.357 1.00 69.69 275 LYS A CA 1
ATOM 2190 C C . LYS A 1 275 ? -20.644 -14.894 23.708 1.00 69.69 275 LYS A C 1
ATOM 2192 O O . LYS A 1 275 ? -20.502 -15.315 24.849 1.00 69.69 275 LYS A O 1
ATOM 2197 N N . GLU A 1 276 ? -19.710 -14.994 22.770 1.00 73.50 276 GLU A N 1
ATOM 2198 C CA . GLU A 1 276 ? -18.431 -15.685 22.940 1.00 73.50 276 GLU A CA 1
ATOM 2199 C C . GLU A 1 276 ? -17.538 -14.979 23.971 1.00 73.50 276 GLU A C 1
ATOM 2201 O O . GLU A 1 276 ? -17.156 -15.595 24.961 1.00 73.50 276 GLU A O 1
ATOM 2206 N N . LYS A 1 277 ? -17.355 -13.652 23.870 1.00 76.88 277 LYS A N 1
ATOM 2207 C CA . LYS A 1 277 ? -16.637 -12.865 24.896 1.00 76.88 277 LYS A CA 1
ATOM 2208 C C . LYS A 1 277 ? -17.269 -12.947 26.285 1.00 76.88 277 LYS A C 1
ATOM 2210 O O . LYS A 1 277 ? -16.565 -12.892 27.291 1.00 76.88 277 LYS A O 1
ATOM 2215 N N . LYS A 1 278 ? -18.601 -13.032 26.363 1.00 79.56 278 LYS A N 1
ATOM 2216 C CA . LYS A 1 278 ? -19.298 -13.218 27.642 1.00 79.56 278 LYS A CA 1
ATOM 2217 C C . LYS A 1 278 ? -19.011 -14.607 28.219 1.00 79.56 278 LYS A C 1
ATOM 2219 O O . LYS A 1 278 ? -18.796 -14.703 29.421 1.00 79.56 278 LYS A O 1
ATOM 2224 N N . ARG A 1 279 ? -18.963 -15.640 27.372 1.00 83.12 279 ARG A N 1
ATOM 2225 C CA . ARG A 1 279 ? -18.613 -17.016 27.750 1.00 83.12 279 ARG A CA 1
ATOM 2226 C C . ARG A 1 279 ? -17.175 -17.123 28.252 1.00 83.12 279 ARG A C 1
ATOM 2228 O O . ARG A 1 279 ? -16.981 -17.583 29.366 1.00 83.12 279 ARG A O 1
ATOM 2235 N N . GLU A 1 280 ? -16.205 -16.585 27.512 1.00 83.94 280 GLU A N 1
ATOM 2236 C CA . GLU A 1 280 ? -14.791 -16.575 27.926 1.00 83.94 280 GLU A CA 1
ATOM 2237 C C . GLU A 1 280 ? -14.585 -15.861 29.266 1.00 83.94 280 GLU A C 1
ATOM 2239 O O . GLU A 1 280 ? -13.774 -16.270 30.094 1.00 83.94 280 GLU A O 1
ATOM 2244 N N . ARG A 1 281 ? -15.314 -14.761 29.496 1.00 83.19 281 ARG A N 1
ATOM 2245 C CA . ARG A 1 281 ? -15.248 -14.039 30.768 1.00 83.19 281 ARG A CA 1
ATOM 2246 C C . ARG A 1 281 ? -15.845 -14.857 31.913 1.00 83.19 281 ARG A C 1
ATOM 2248 O O . ARG A 1 281 ? -15.269 -14.866 32.994 1.00 83.19 281 ARG A O 1
ATOM 2255 N N . GLN A 1 282 ? -16.959 -15.547 31.671 1.00 84.31 282 GLN A N 1
ATOM 2256 C CA . GLN A 1 282 ? -17.578 -16.440 32.653 1.00 84.31 282 GLN A CA 1
ATOM 2257 C C . GLN A 1 282 ? -16.690 -17.647 32.971 1.00 84.31 282 GLN A C 1
ATOM 2259 O O . GLN A 1 282 ? -16.585 -18.015 34.135 1.00 84.31 282 GLN A O 1
ATOM 2264 N N . GLU A 1 283 ? -16.020 -18.224 31.973 1.00 88.19 283 GLU A N 1
ATOM 2265 C CA . GLU A 1 283 ? -15.064 -19.321 32.163 1.00 88.19 283 GLU A CA 1
ATOM 2266 C C . GLU A 1 283 ? -13.860 -18.871 32.993 1.00 88.19 283 GLU A C 1
ATOM 2268 O O . GLU A 1 283 ? -13.564 -19.499 34.005 1.00 88.19 283 GLU A O 1
ATOM 2273 N N . ARG A 1 284 ? -13.245 -17.721 32.676 1.00 86.44 284 ARG A N 1
ATOM 2274 C CA . ARG A 1 284 ? -12.145 -17.178 33.496 1.00 86.44 284 ARG A CA 1
ATOM 2275 C C . ARG A 1 284 ? -12.573 -16.852 34.920 1.00 86.44 284 ARG A C 1
ATOM 2277 O O . ARG A 1 284 ? -11.818 -17.090 35.855 1.00 86.44 284 ARG A O 1
ATOM 2284 N N . GLU A 1 285 ? -13.757 -16.273 35.105 1.00 88.00 285 GLU A N 1
ATOM 2285 C CA . GLU A 1 285 ? -14.279 -15.977 36.444 1.00 88.00 285 GLU A CA 1
ATOM 2286 C C . GLU A 1 285 ? -14.550 -17.271 37.235 1.00 88.00 285 GLU A C 1
ATOM 2288 O O . GLU A 1 285 ? -14.275 -17.307 38.434 1.00 88.00 285 GLU A O 1
ATOM 2293 N N . ALA A 1 286 ? -15.009 -18.342 36.577 1.00 87.44 286 ALA A N 1
ATOM 2294 C CA . ALA A 1 286 ? -15.218 -19.655 37.187 1.00 87.44 286 ALA A CA 1
ATOM 2295 C C . ALA A 1 286 ? -13.901 -20.368 37.541 1.00 87.44 286 ALA A C 1
ATOM 2297 O O . ALA A 1 286 ? -13.786 -20.893 38.648 1.00 87.44 286 ALA A O 1
ATOM 2298 N N . GLU A 1 287 ? -12.898 -20.339 36.660 1.00 89.81 287 GLU A N 1
ATOM 2299 C CA . GLU A 1 287 ? -11.552 -20.870 36.929 1.00 89.81 287 GLU A CA 1
ATOM 2300 C C . GLU A 1 287 ? -10.915 -20.171 38.135 1.00 89.81 287 GLU A C 1
ATOM 2302 O O . GLU A 1 287 ? -10.432 -20.820 39.061 1.00 89.81 287 GLU A O 1
ATOM 2307 N N . LEU A 1 288 ? -11.009 -18.841 38.189 1.00 89.38 288 LEU A N 1
ATOM 2308 C CA . LEU A 1 288 ? -10.445 -18.039 39.276 1.00 89.38 288 LEU A CA 1
ATOM 2309 C C . LEU A 1 288 ? -11.177 -18.279 40.610 1.00 89.38 288 LEU A C 1
ATOM 2311 O O . LEU A 1 288 ? -10.579 -18.181 41.686 1.00 89.38 288 LEU A O 1
ATOM 2315 N N . LEU A 1 289 ? -12.473 -18.613 40.565 1.00 89.94 289 LEU A N 1
ATOM 2316 C CA . LEU A 1 289 ? -13.233 -19.044 41.742 1.00 89.94 289 LEU A CA 1
ATOM 2317 C C . LEU A 1 289 ? -12.827 -20.452 42.197 1.00 89.94 289 LEU A C 1
ATOM 2319 O O . LEU A 1 289 ? -12.688 -20.685 43.400 1.00 89.94 289 LEU A O 1
ATOM 2323 N N . ALA A 1 290 ? -12.627 -21.376 41.256 1.00 89.12 290 ALA A N 1
ATOM 2324 C CA . ALA A 1 290 ? -12.193 -22.739 41.536 1.00 89.12 290 ALA A CA 1
ATOM 2325 C C . ALA A 1 290 ? -10.803 -22.746 42.190 1.00 89.12 290 ALA A C 1
ATOM 2327 O O . ALA A 1 290 ? -10.640 -23.347 43.253 1.00 89.12 290 ALA A O 1
ATOM 2328 N N . GLU A 1 291 ? -9.851 -21.977 41.649 1.00 89.56 291 GLU A N 1
ATOM 2329 C CA . GLU A 1 291 ? -8.515 -21.813 42.232 1.00 89.56 291 GLU A CA 1
ATOM 2330 C C . GLU A 1 291 ? -8.575 -21.261 43.660 1.00 89.56 291 GLU A C 1
ATOM 2332 O O . GLU A 1 291 ? -7.938 -21.804 44.563 1.00 89.56 291 GLU A O 1
ATOM 2337 N N . LYS A 1 292 ? -9.381 -20.217 43.910 1.00 89.25 292 LYS A N 1
ATOM 2338 C CA . LYS A 1 292 ? -9.558 -19.660 45.265 1.00 89.25 292 LYS A CA 1
ATOM 2339 C C . LYS A 1 292 ? -10.149 -20.679 46.236 1.00 89.25 292 LYS A C 1
ATOM 2341 O O . LYS A 1 292 ? -9.697 -20.767 47.379 1.00 89.25 292 LYS A O 1
ATOM 2346 N N . THR A 1 293 ? -11.131 -21.456 45.786 1.00 87.50 293 THR A N 1
ATOM 2347 C CA . THR A 1 293 ? -11.796 -22.474 46.611 1.00 87.50 293 THR A CA 1
ATOM 2348 C C . THR A 1 293 ? -10.830 -23.606 46.964 1.00 87.50 293 THR A C 1
ATOM 2350 O O . THR A 1 293 ? -10.762 -24.032 48.119 1.00 87.50 293 THR A O 1
ATOM 2353 N N . GLU A 1 294 ? -10.013 -24.045 46.006 1.00 87.62 294 GLU A N 1
ATOM 2354 C CA . GLU A 1 294 ? -8.971 -25.045 46.236 1.00 87.62 294 GLU A CA 1
ATOM 2355 C C . GLU A 1 294 ? -7.889 -24.526 47.198 1.00 87.62 294 GLU A C 1
ATOM 2357 O O . GLU A 1 294 ? -7.468 -25.228 48.123 1.00 87.62 294 GLU A O 1
ATOM 2362 N N . GLN A 1 295 ? -7.478 -23.265 47.050 1.00 84.94 295 GLN A N 1
ATOM 2363 C CA . GLN A 1 295 ? -6.494 -22.632 47.926 1.00 84.94 295 GLN A CA 1
ATOM 2364 C C . GLN A 1 295 ? -7.003 -22.500 49.372 1.00 84.94 295 GLN A C 1
ATOM 2366 O O . GLN A 1 295 ? -6.250 -22.722 50.328 1.00 84.94 295 GLN A O 1
ATOM 2371 N N . GLU A 1 296 ? -8.286 -22.182 49.561 1.00 85.00 296 GLU A N 1
ATOM 2372 C CA . GLU A 1 296 ? -8.926 -22.163 50.878 1.00 85.00 296 GLU A CA 1
ATOM 2373 C C . GLU A 1 296 ? -9.069 -23.559 51.489 1.00 85.00 296 GLU A C 1
ATOM 2375 O O . GLU A 1 296 ? -8.812 -23.725 52.686 1.00 85.00 296 GLU A O 1
ATOM 2380 N N . ALA A 1 297 ? -9.424 -24.570 50.692 1.00 82.75 297 ALA A N 1
ATOM 2381 C CA . ALA A 1 297 ? -9.491 -25.958 51.144 1.00 82.75 297 ALA A CA 1
ATOM 2382 C C . ALA A 1 297 ? -8.116 -26.454 51.623 1.00 82.75 297 ALA A C 1
ATOM 2384 O O . ALA A 1 297 ? -8.000 -26.985 52.731 1.00 82.75 297 ALA A O 1
ATOM 2385 N N . ARG A 1 298 ? -7.049 -26.169 50.862 1.00 81.88 298 ARG A N 1
ATOM 2386 C CA . ARG A 1 298 ? -5.659 -26.465 51.253 1.00 81.88 298 ARG A CA 1
ATOM 2387 C C . ARG A 1 298 ? -5.252 -25.733 52.539 1.00 81.88 298 ARG A C 1
ATOM 2389 O O . ARG A 1 298 ? -4.639 -26.332 53.422 1.00 81.88 298 ARG A O 1
ATOM 2396 N N . ARG A 1 299 ? -5.640 -24.461 52.708 1.00 80.88 299 ARG A N 1
ATOM 2397 C CA . ARG A 1 299 ? -5.398 -23.694 53.949 1.00 80.88 299 ARG A CA 1
ATOM 2398 C C . ARG A 1 299 ? -6.138 -24.268 55.161 1.00 80.88 299 ARG A C 1
ATOM 2400 O O . ARG A 1 299 ? -5.582 -24.265 56.259 1.00 80.88 299 ARG A O 1
ATOM 2407 N N . LYS A 1 300 ? -7.375 -24.744 54.993 1.00 79.12 300 LYS A N 1
ATOM 2408 C CA . LYS A 1 300 ? -8.158 -25.372 56.073 1.00 79.12 300 LYS A CA 1
ATOM 2409 C C . LYS A 1 300 ? -7.586 -26.738 56.464 1.00 79.12 300 LYS A C 1
ATOM 2411 O O . LYS A 1 300 ? -7.431 -26.991 57.657 1.00 79.12 300 LYS A O 1
ATOM 2416 N N . ALA A 1 301 ? -7.177 -27.554 55.491 1.00 74.56 301 ALA A N 1
ATOM 2417 C CA . ALA A 1 301 ? -6.507 -28.832 55.736 1.00 74.56 301 ALA A CA 1
ATOM 2418 C C . ALA A 1 301 ? -5.164 -28.651 56.473 1.00 74.56 301 ALA A C 1
ATOM 2420 O O . ALA A 1 301 ? -4.907 -29.320 57.473 1.00 74.56 301 ALA A O 1
ATOM 2421 N N . GLY A 1 302 ? -4.352 -27.663 56.071 1.00 68.44 302 GLY A N 1
ATOM 2422 C CA . GLY A 1 302 ? -3.091 -27.340 56.753 1.00 68.44 302 GLY A CA 1
ATOM 2423 C C . GLY A 1 302 ? -3.262 -26.841 58.197 1.00 68.44 302 GLY A C 1
ATOM 2424 O O . GLY A 1 302 ? -2.395 -27.070 59.038 1.00 68.44 302 GLY A O 1
ATOM 2425 N N . LYS A 1 303 ? -4.391 -26.197 58.527 1.00 62.78 303 LYS A N 1
ATOM 2426 C CA . LYS A 1 303 ? -4.705 -25.767 59.905 1.00 62.78 303 LYS A CA 1
ATOM 2427 C C . LYS A 1 303 ? -5.219 -26.901 60.799 1.00 62.78 303 LYS A C 1
ATOM 2429 O O . LYS A 1 303 ? -5.047 -26.814 62.011 1.00 62.78 303 LYS A O 1
ATOM 2434 N N . GLN A 1 304 ? -5.834 -27.943 60.237 1.00 57.97 304 GLN A N 1
ATOM 2435 C CA . GLN A 1 304 ? -6.282 -29.112 61.006 1.00 57.97 304 GLN A CA 1
ATOM 2436 C C . GLN A 1 304 ? -5.135 -30.069 61.359 1.00 57.97 304 GLN A C 1
ATOM 2438 O O . GLN A 1 304 ? -5.172 -30.663 62.432 1.00 57.97 304 GLN A O 1
ATOM 2443 N N . GLY A 1 305 ? -4.092 -30.158 60.526 1.00 55.16 305 GLY A N 1
ATOM 2444 C CA . GLY A 1 305 ? -2.881 -30.925 60.851 1.00 55.16 305 GLY A CA 1
ATOM 2445 C C . GLY A 1 305 ? -2.087 -30.346 62.029 1.00 55.16 305 GLY A C 1
ATOM 2446 O O . GLY A 1 305 ? -1.559 -31.091 62.836 1.00 55.16 305 GLY A O 1
ATOM 2447 N N . LYS A 1 306 ? -2.085 -29.017 62.202 1.00 51.44 306 LYS A N 1
ATOM 2448 C CA . LYS A 1 306 ? -1.291 -28.321 63.233 1.00 51.44 306 LYS A CA 1
ATOM 2449 C C . LYS A 1 306 ? -1.936 -28.256 64.630 1.00 51.44 306 LYS A C 1
ATOM 2451 O O . LYS A 1 306 ? -1.407 -27.591 65.510 1.00 51.44 306 LYS A O 1
ATOM 2456 N N . LYS A 1 307 ? -3.112 -28.866 64.815 1.00 51.53 307 LYS A N 1
ATOM 2457 C CA . LYS A 1 307 ? -3.845 -28.931 66.099 1.00 51.53 307 LYS A CA 1
ATOM 2458 C C . LYS A 1 307 ? -3.790 -30.320 66.754 1.00 51.53 307 LYS A C 1
ATOM 2460 O O . LYS A 1 307 ? -4.470 -30.529 67.754 1.00 51.53 307 LYS A O 1
ATOM 2465 N N . ARG A 1 308 ? -3.062 -31.266 66.152 1.00 49.69 308 ARG A N 1
ATOM 2466 C CA . ARG A 1 308 ? -2.937 -32.659 66.611 1.00 49.69 308 ARG A CA 1
ATOM 2467 C C . ARG A 1 308 ? -1.541 -33.032 67.127 1.00 49.69 308 ARG A C 1
ATOM 2469 O O . ARG A 1 308 ? -1.380 -34.184 67.511 1.00 49.69 308 ARG A O 1
ATOM 2476 N N . ASP A 1 309 ? -0.625 -32.068 67.196 1.00 48.09 309 ASP A N 1
ATOM 2477 C CA . ASP A 1 309 ? 0.680 -32.202 67.857 1.00 48.09 309 ASP A CA 1
ATOM 2478 C C . ASP A 1 309 ? 0.705 -31.360 69.139 1.00 48.09 309 ASP A C 1
ATOM 2480 O O . ASP A 1 309 ? 0.229 -30.197 69.078 1.00 48.09 309 ASP A O 1
#

pLDDT: mean 77.08, std 13.57, range [28.92, 94.12]

Foldseek 3Di:
DDPPPDPCVLVPPPVVLVVLLVVVLVVLLVVLLVLLVVLVVVDDPQDLQSLLLNLLSLLLSLLLLLLSVLVCVSVPLVSLLVSLLSSLVSSCPPPPHRSALLVLLVCLVVVPDPNGNVSSVSNNVSNLNSLQVSVVCSLVVQCVSCVVVVVVCSSVVSLCSNAPQLQPDDLVPVVLLVVLLQVLLQLLLVLLVCVVVDDSVCNSVSSSVSQSVQCVRSNPPGAGQSSLSNSVNPYPHDPSRVVSSCNRHHVRSSNSNVVSVCVCPPPVNVVVVVVVVVVVVVVVVVVVVVVVVVVVVVVVVVVVVVVPD

Organism: Caenorhabditis remanei (NCBI:txid31234)

Sequence (309 aa):
MDSVSNPNALNSFDFDVLKVATLYVTCVFIVCEVLRYGLTQCKSPNSIFPEALIQLITTLQICIGFYEQSILKSTDYISIFFINAISFFSVHNIKWGIASPFTQFEDIVFNRKKTGFLGPICNLAGQFVGAFLAAGMTIISWEVLSQQTWITHIATMHSELLERPWCSWKSEDFPRFLFAFVSQIVIAASMRMILTKLNTKFTPAIYTFYYTFARVLIGFPGFDVMYSFSHLAVCSLKTDEILGLFLSYMVAPVVGWLCCRFLLDSPITASQLKKEKKRERQEREAELLAEKTEQEARRKAGKQGKKRD

Secondary structure (DSSP, 8-state):
------GGGGSS--HHHHHHHHHHHHHHHHHHHHHHHHHHHT--TT-HHHHHHHHHHHHHHHHHHHHHHHHHHTT-HHHHHHHHHHHHHHHHTSTT----HHHHHHHHHTT--TTTTHHHHHHHHHHHHHHHHHHHHHHHHHHHHHHHHS-THHHHHHHHHHHHHHS---TT-HHHHHHHHHHHHHHHHHHHHHHHHS-GGGHHHHHHHHHHHHHHHH-SS-S-HHHHHHGGGT----HHHHHHHIIIIIIHHHHHHHHHHHHHHSHHHHHHHHHHHHHHHHHHHHHHHHHHHHHHHHHHHHHHHTT--